Protein AF-A0A1Y4RP57-F1 (afdb_monomer)

Mean predicted aligned error: 8.25 Å

Secondary structure (DSSP, 8-state):
-----EEEPHHHHHHHHHHHHT-SS--EEESS--EEEETTEEEEE-------------TT--PPSEEEEETTEEEEEETTEE--SEEETTEEEPTTSBBP-S-EE---HHHHHHHHHHHHHHHTTGGG-SEEEEEEEESSHHHHHHHHHHIIIII--SSS---EEE----TTS-EEEEEE--HHHHHHHHHHHHHHHHHHHHIIIIITT--SHHHHHHHHHHHHHHH-EE-TTS---SHHHHHHHSEE-HHHHHHHHHHHHHHTT-EEEEEEEEEPPTTS---TT-EEEEEEEE-TT-SSPEEE-SSSS-THHHHTTPPPSSSSB-HHHHTTTEEEEEEE-

Sequence (341 aa):
MKMNSCRVCLSCLAVMAAAYLGMSPIEVRALEDGVYNVKGRSFVSQDDVLTEVARQDYSGAVMPDGAYEIDGNDYYVEGGQFLSEQFRNGVYYTSVKIAASNRLYEFPEEADQRFWEAVKELEKGGNGRTAIPIEYGFSDETERLLYAKRINYVLNLSDIFLKLSMSGRGADGSYRLYLQNSEENRAAVKEIREGSELLTRIYEEQIKGIEGERERLEAIYDWVVCNLEYDDTLKNIRGYKGLTEGKTVCGGYAQIFYWLCEMAGIDVEYVYGARCNLDGSFGDNDHHAWNRVRLTGTEEYGYCDATWEPGDRAERGMPRQYFMRNLAEFERQHLAFWTFG

Foldseek 3Di:
DDQPADADEQQVVQVQVCVVQVDPRKAKDFPDQDQFDWPRHTYTYDDGDDDDDDDDDPPRTAGGAGWMQMRNFIWGDDPRDTDELDDDPNWGQHNLRTTFDPDELEDDPLLVVLVVVLLVCLLVQVPPDQWAWSPDFAQGPSNVVVVLVCCQLAQQQDPQRFDKDWDDQDPVRTITIIGGSDPSNNVSSVLSVVLVVLLVVCLVPFQVPDDDLVVSLVSLLLCLLQQADEDPVQRADGQSCCSPVRYHHQSNSQNSSQSSCVVVVWAKKKFWFFFADPVQHTDSPRIHIWMWTDDPPDPFIFTARSRPWHSCQVVVVHDTDGTGHHPVVVCSTTTTRYMYD

pLDDT: mean 84.77, std 17.22, range [30.45, 98.81]

Nearest PDB structures (foldseek):
  9crn-assembly1_A  TM=6.542E-01  e=1.439E-10  Streptococcus pyogenes NZ131
  8btm-assembly1_A  TM=6.874E-01  e=1.585E-03  Streptomyces hygroscopicus
  8z4f-assembly1_A  TM=3.760E-01  e=4.433E-05  Methanobacterium phage psiM2
  8k56-assembly1_B  TM=6.138E-01  e=5.223E-03  Streptomyces aureus
  8k56-assembly2_A  TM=6.381E-01  e=4.466E-02  Streptomyces aureus

Radius of gyration: 22.81 Å; Cα contacts (8 Å, |Δi|>4): 654; chains: 1; bounding box: 60×39×71 Å

Structure (mmCIF, N/CA/C/O backbone):
data_AF-A0A1Y4RP57-F1
#
_entry.id   AF-A0A1Y4RP57-F1
#
loop_
_atom_site.group_PDB
_atom_site.id
_atom_site.type_symbol
_atom_site.label_atom_id
_atom_site.label_alt_id
_atom_site.label_comp_id
_atom_site.label_asym_id
_atom_site.label_entity_id
_atom_site.label_seq_id
_atom_site.pdbx_PDB_ins_code
_atom_site.Cartn_x
_atom_site.Cartn_y
_atom_site.Cartn_z
_atom_site.occupancy
_atom_site.B_iso_or_equiv
_atom_site.auth_seq_id
_atom_site.auth_comp_id
_atom_site.auth_asym_id
_atom_site.auth_atom_id
_atom_site.pdbx_PDB_model_num
ATOM 1 N N . MET A 1 1 ? 32.779 13.931 43.893 1.00 32.72 1 MET A N 1
ATOM 2 C CA . MET A 1 1 ? 31.317 13.728 43.979 1.00 32.72 1 MET A CA 1
ATOM 3 C C . MET A 1 1 ? 31.038 12.340 43.413 1.00 32.72 1 MET A C 1
ATOM 5 O O . MET A 1 1 ? 31.266 12.144 42.231 1.00 32.72 1 MET A O 1
ATOM 9 N N . LYS A 1 2 ? 30.717 11.340 44.247 1.00 30.45 2 LYS A N 1
ATOM 10 C CA . LYS A 1 2 ? 30.384 9.989 43.761 1.00 30.45 2 LYS A CA 1
ATOM 11 C C . LYS A 1 2 ? 28.945 10.031 43.239 1.00 30.45 2 LYS A C 1
ATOM 13 O O . LYS A 1 2 ? 28.043 10.276 44.034 1.00 30.45 2 LYS A O 1
ATOM 18 N N . MET A 1 3 ? 28.733 9.850 41.935 1.00 32.66 3 MET A N 1
ATOM 19 C CA . MET A 1 3 ? 27.395 9.552 41.416 1.00 32.66 3 MET A CA 1
ATOM 20 C C . MET A 1 3 ? 26.978 8.197 41.994 1.00 32.66 3 MET A C 1
ATOM 22 O O . MET A 1 3 ? 27.632 7.188 41.750 1.00 32.66 3 MET A O 1
ATOM 26 N N . ASN A 1 4 ? 25.927 8.190 42.813 1.00 36.09 4 ASN A N 1
ATOM 27 C CA . ASN A 1 4 ? 25.271 6.966 43.261 1.00 36.09 4 ASN A CA 1
ATOM 28 C C . ASN A 1 4 ? 24.544 6.353 42.055 1.00 36.09 4 ASN A C 1
ATOM 30 O O . ASN A 1 4 ? 23.383 6.675 41.819 1.00 36.09 4 ASN A O 1
ATOM 34 N N . SER A 1 5 ? 25.217 5.507 41.275 1.00 42.91 5 SER A N 1
ATOM 35 C CA . SER A 1 5 ? 24.563 4.699 40.243 1.00 42.91 5 SER A CA 1
ATOM 36 C C . SER A 1 5 ? 23.807 3.558 40.925 1.00 42.91 5 SER A C 1
ATOM 38 O O . SER A 1 5 ? 24.419 2.623 41.447 1.00 42.91 5 SER A O 1
ATOM 40 N N . CYS A 1 6 ? 22.482 3.650 40.964 1.00 44.59 6 CYS A N 1
ATOM 41 C CA . CYS A 1 6 ? 21.624 2.530 41.345 1.00 44.59 6 CYS A CA 1
ATOM 42 C C . CYS A 1 6 ? 21.349 1.681 40.082 1.00 44.59 6 CYS A C 1
ATOM 44 O O . CYS A 1 6 ? 21.424 2.205 38.976 1.00 44.59 6 CYS A O 1
ATOM 46 N N . ARG A 1 7 ? 21.072 0.377 40.189 1.00 52.69 7 ARG A N 1
ATOM 47 C CA . ARG A 1 7 ? 20.777 -0.483 39.018 1.00 52.69 7 ARG A CA 1
ATOM 48 C C . ARG A 1 7 ? 19.263 -0.542 38.774 1.00 52.69 7 ARG A C 1
ATOM 50 O O . ARG A 1 7 ? 18.514 -0.692 39.737 1.00 52.69 7 ARG A O 1
ATOM 57 N N . VAL A 1 8 ? 18.817 -0.421 37.521 1.00 56.41 8 VAL A N 1
ATOM 58 C CA . VAL A 1 8 ? 17.438 -0.764 37.104 1.00 56.41 8 VAL A CA 1
ATOM 59 C C . VAL A 1 8 ? 17.469 -2.200 36.592 1.00 56.41 8 VAL A C 1
ATOM 61 O O . VAL A 1 8 ? 18.332 -2.517 35.782 1.00 56.41 8 VAL A O 1
ATOM 64 N N . CYS A 1 9 ? 16.570 -3.068 37.067 1.00 56.62 9 CYS A N 1
ATOM 65 C CA . CYS A 1 9 ? 16.429 -4.416 36.509 1.00 56.62 9 CYS A CA 1
ATOM 66 C C . CYS A 1 9 ? 15.471 -4.420 35.308 1.00 56.62 9 CYS A C 1
ATOM 68 O O . CYS A 1 9 ? 14.542 -3.608 35.250 1.00 56.62 9 CYS A O 1
ATOM 70 N N . LEU A 1 10 ? 15.680 -5.353 34.375 1.00 57.12 10 LEU A N 1
ATOM 71 C CA . LEU A 1 10 ? 14.914 -5.483 33.129 1.00 57.12 10 LEU A CA 1
ATOM 72 C C . LEU A 1 10 ? 13.399 -5.562 33.361 1.00 57.12 10 LEU A C 1
ATOM 74 O O . LEU A 1 10 ? 12.615 -4.958 32.637 1.00 57.12 10 LEU A O 1
ATOM 78 N N . SER A 1 11 ? 12.983 -6.215 34.446 1.00 59.19 11 SER A N 1
ATOM 79 C CA . SER A 1 11 ? 11.580 -6.312 34.842 1.00 59.19 11 SER A CA 1
ATOM 80 C C . SER A 1 11 ? 10.905 -4.954 35.074 1.00 59.19 11 SER A C 1
ATOM 82 O O . SER A 1 11 ? 9.729 -4.789 34.765 1.00 59.19 11 SER A O 1
ATOM 84 N N . CYS A 1 12 ? 11.634 -3.957 35.586 1.00 59.28 12 CYS A N 1
ATOM 85 C CA . CYS A 1 12 ? 11.116 -2.594 35.732 1.00 59.28 12 CYS A CA 1
ATOM 86 C C . CYS A 1 12 ? 10.888 -1.941 34.363 1.00 59.28 12 CYS A C 1
ATOM 88 O O . CYS A 1 12 ? 9.901 -1.232 34.181 1.00 59.28 12 CYS A O 1
ATOM 90 N N . LEU A 1 13 ? 11.807 -2.163 33.416 1.00 62.09 13 LEU A N 1
ATOM 91 C CA . LEU A 1 13 ? 11.716 -1.638 32.051 1.00 62.09 13 LEU A CA 1
ATOM 92 C C . LEU A 1 13 ? 10.565 -2.295 31.287 1.00 62.09 13 LEU A C 1
ATOM 94 O O . LEU A 1 13 ? 9.779 -1.575 30.682 1.00 62.09 13 LEU A O 1
ATOM 98 N N . ALA A 1 14 ? 10.398 -3.614 31.411 1.00 61.91 14 ALA A N 1
ATOM 99 C CA . ALA A 1 14 ? 9.282 -4.352 30.824 1.00 61.91 14 ALA A CA 1
ATOM 100 C C . ALA A 1 14 ? 7.925 -3.838 31.322 1.00 61.91 14 ALA A C 1
ATOM 102 O O . ALA A 1 14 ? 7.029 -3.580 30.526 1.00 61.91 14 ALA A O 1
ATOM 103 N N . VAL A 1 15 ? 7.777 -3.593 32.629 1.00 63.31 15 VAL A N 1
ATOM 104 C CA . VAL A 1 15 ? 6.536 -3.028 33.187 1.00 63.31 15 VAL A CA 1
ATOM 105 C C . VAL A 1 15 ? 6.292 -1.591 32.704 1.00 63.31 15 VAL A C 1
ATOM 107 O O . VAL A 1 15 ? 5.148 -1.228 32.436 1.00 63.31 15 VAL A O 1
ATOM 110 N N . MET A 1 16 ? 7.340 -0.769 32.567 1.00 68.56 16 MET A N 1
ATOM 111 C CA . MET A 1 16 ? 7.214 0.598 32.038 1.00 68.56 16 MET A CA 1
ATOM 112 C C . MET A 1 16 ? 6.828 0.604 30.555 1.00 68.56 16 MET A C 1
ATOM 114 O O . MET A 1 16 ? 5.878 1.291 30.187 1.00 68.56 16 MET A O 1
ATOM 118 N N . ALA A 1 17 ? 7.498 -0.191 29.723 1.00 64.12 17 ALA A N 1
ATOM 119 C CA . ALA A 1 17 ? 7.158 -0.352 28.312 1.00 64.12 17 ALA A CA 1
ATOM 120 C C . ALA A 1 17 ? 5.729 -0.892 28.142 1.00 64.12 17 ALA A C 1
ATOM 122 O O . ALA A 1 17 ? 4.945 -0.319 27.392 1.00 64.12 17 ALA A O 1
ATOM 123 N N . ALA A 1 18 ? 5.339 -1.899 28.929 1.00 63.72 18 ALA A N 1
ATOM 124 C CA . ALA A 1 18 ? 3.987 -2.453 28.940 1.00 63.72 18 ALA A CA 1
ATOM 125 C C . ALA A 1 18 ? 2.934 -1.405 29.320 1.00 63.72 18 ALA A C 1
ATOM 127 O O . ALA A 1 18 ? 1.849 -1.383 28.746 1.00 63.72 18 ALA A O 1
ATOM 128 N N . ALA A 1 19 ? 3.241 -0.511 30.263 1.00 63.50 19 ALA A N 1
ATOM 129 C CA . ALA A 1 19 ? 2.348 0.579 30.641 1.00 63.50 19 ALA A CA 1
ATOM 130 C C . ALA A 1 19 ? 2.207 1.639 29.536 1.00 63.50 19 ALA A C 1
ATOM 132 O O . ALA A 1 19 ? 1.112 2.165 29.344 1.00 63.50 19 ALA A O 1
ATOM 133 N N . TYR A 1 20 ? 3.285 1.946 28.810 1.00 63.44 20 TYR A N 1
ATOM 134 C CA . TYR A 1 20 ? 3.257 2.912 27.709 1.00 63.44 20 TYR A CA 1
ATOM 135 C C . TYR A 1 20 ? 2.636 2.357 26.421 1.00 63.44 20 TYR A C 1
ATOM 137 O O . TYR A 1 20 ? 2.005 3.114 25.685 1.00 63.44 20 TYR A O 1
ATOM 145 N N . LEU A 1 21 ? 2.826 1.067 26.146 1.00 62.31 21 LEU A N 1
ATOM 146 C CA . LEU A 1 21 ? 2.292 0.384 24.965 1.00 62.31 21 LEU A CA 1
ATOM 147 C C . LEU A 1 21 ? 0.933 -0.284 25.232 1.00 62.31 21 LEU A C 1
ATOM 149 O O . LEU A 1 21 ? 0.256 -0.691 24.301 1.00 62.31 21 LEU A O 1
ATOM 153 N N . GLY A 1 22 ? 0.505 -0.396 26.494 1.00 57.88 22 GLY A N 1
ATOM 154 C CA . GLY A 1 22 ? -0.764 -1.031 26.868 1.00 57.88 22 GLY A CA 1
ATOM 155 C C . GLY A 1 22 ? -0.781 -2.565 26.745 1.00 57.88 22 GLY A C 1
ATOM 156 O O . GLY A 1 22 ? -1.859 -3.153 26.646 1.00 57.88 22 GLY A O 1
ATOM 157 N N . MET A 1 23 ? 0.384 -3.221 26.762 1.00 53.78 23 MET A N 1
ATOM 158 C CA . MET A 1 23 ? 0.570 -4.635 26.387 1.00 53.78 23 MET A CA 1
ATOM 159 C C . MET A 1 23 ? 0.870 -5.562 27.585 1.00 53.78 23 MET A C 1
ATOM 161 O O . MET A 1 23 ? 1.267 -5.109 28.657 1.00 53.78 23 MET A O 1
ATOM 165 N N . SER A 1 24 ? 0.650 -6.879 27.443 1.00 56.91 24 SER A N 1
ATOM 166 C CA . SER A 1 24 ? 1.111 -7.931 28.383 1.00 56.91 24 SER A CA 1
ATOM 167 C C . SER A 1 24 ? 0.996 -9.334 27.755 1.00 56.91 24 SER A C 1
ATOM 169 O O . SER A 1 24 ? -0.100 -9.621 27.249 1.00 56.91 24 SER A O 1
ATOM 171 N N . PRO A 1 25 ? 1.999 -10.235 27.902 1.00 58.03 25 PRO A N 1
ATOM 172 C CA . PRO A 1 25 ? 3.406 -10.023 28.304 1.00 58.03 25 PRO A CA 1
ATOM 173 C C . PRO A 1 25 ? 4.283 -9.555 27.123 1.00 58.03 25 PRO A C 1
ATOM 175 O O . PRO A 1 25 ? 3.977 -9.899 25.989 1.00 58.03 25 PRO A O 1
ATOM 178 N N . ILE A 1 26 ? 5.342 -8.780 27.400 1.00 59.59 26 ILE A N 1
ATOM 179 C CA . ILE A 1 26 ? 6.268 -8.235 26.385 1.00 59.59 26 ILE A CA 1
ATOM 180 C C . ILE A 1 26 ? 7.733 -8.523 26.741 1.00 59.59 26 ILE A C 1
ATOM 182 O O . ILE A 1 26 ? 8.092 -8.548 27.925 1.00 59.59 26 ILE A O 1
ATOM 186 N N . GLU A 1 27 ? 8.575 -8.702 25.730 1.00 63.06 27 GLU A N 1
ATOM 187 C CA . GLU A 1 27 ? 10.033 -8.797 25.823 1.00 63.06 27 GLU A CA 1
ATOM 188 C C . GLU A 1 27 ? 10.659 -7.422 25.563 1.00 63.06 27 GLU A C 1
ATOM 190 O O . GLU A 1 27 ? 10.263 -6.721 24.635 1.00 63.06 27 GLU A O 1
ATOM 195 N N . VAL A 1 28 ? 11.614 -7.004 26.401 1.00 64.12 28 VAL A N 1
ATOM 196 C CA . VAL A 1 28 ? 12.274 -5.693 26.283 1.00 64.12 28 VAL A CA 1
ATOM 197 C C . VAL A 1 28 ? 13.775 -5.846 26.443 1.00 64.12 28 VAL A C 1
ATOM 199 O O . VAL A 1 28 ? 14.231 -6.315 27.483 1.00 64.12 28 VAL A O 1
ATOM 202 N N . ARG A 1 29 ? 14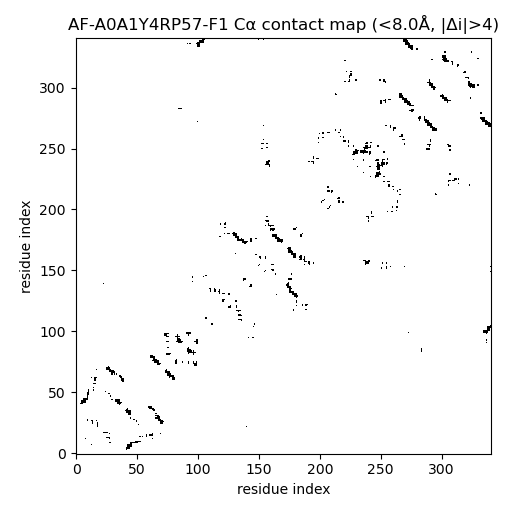.538 -5.355 25.468 1.00 68.50 29 ARG A N 1
ATOM 203 C CA . ARG A 1 29 ? 16.002 -5.320 25.475 1.00 68.50 29 ARG A CA 1
ATOM 204 C C . ARG A 1 29 ? 16.496 -3.900 25.210 1.00 68.50 29 ARG A C 1
ATOM 206 O O . ARG A 1 29 ? 16.051 -3.241 24.280 1.00 68.50 29 ARG A O 1
ATOM 213 N N . ALA A 1 30 ? 17.419 -3.399 26.029 1.00 69.06 30 ALA A N 1
ATOM 214 C CA . ALA A 1 30 ? 18.084 -2.128 25.738 1.00 69.06 30 ALA A CA 1
ATOM 215 C C . ALA A 1 30 ? 19.186 -2.359 24.694 1.00 69.06 30 ALA A C 1
ATOM 217 O O . ALA A 1 30 ? 19.989 -3.274 24.858 1.00 69.06 30 ALA A O 1
ATOM 218 N N . LEU A 1 31 ? 19.229 -1.537 23.644 1.00 67.69 31 LEU A N 1
ATOM 219 C CA . LEU A 1 31 ? 20.191 -1.696 22.542 1.00 67.69 31 LEU A CA 1
ATOM 220 C C . LEU A 1 31 ? 21.492 -0.905 22.753 1.00 67.69 31 LEU A C 1
ATOM 222 O O . LEU A 1 31 ? 22.469 -1.108 22.038 1.00 67.69 31 LEU A O 1
ATOM 226 N N . GLU A 1 32 ? 21.518 -0.023 23.752 1.00 66.75 32 GLU A N 1
ATOM 227 C CA . GLU A 1 32 ? 22.687 0.765 24.139 1.00 66.75 32 GLU A CA 1
ATOM 228 C C . GLU A 1 32 ? 22.938 0.652 25.651 1.00 66.75 32 GLU A C 1
ATOM 230 O O . GLU A 1 32 ? 21.996 0.691 26.451 1.00 66.75 32 GLU A O 1
ATOM 235 N N . ASP A 1 33 ? 24.213 0.570 26.051 1.00 57.69 33 ASP A N 1
ATOM 236 C CA . ASP A 1 33 ? 24.648 0.663 27.450 1.00 57.69 33 ASP A CA 1
ATOM 237 C C . ASP A 1 33 ? 24.383 2.083 27.984 1.00 57.69 33 ASP A C 1
ATOM 239 O O . ASP A 1 33 ? 25.199 2.997 27.845 1.00 57.69 33 ASP A O 1
ATOM 243 N N . GLY A 1 34 ? 23.205 2.293 28.573 1.00 52.41 34 GLY A N 1
ATOM 244 C CA . GLY A 1 34 ? 22.725 3.623 28.947 1.00 52.41 34 GLY A CA 1
ATOM 245 C C . GLY A 1 34 ? 22.880 3.991 30.425 1.00 52.41 34 GLY A C 1
ATOM 246 O O . GLY A 1 34 ? 22.888 3.143 31.322 1.00 52.41 34 GLY A O 1
ATOM 247 N N . VAL A 1 35 ? 22.927 5.301 30.697 1.00 52.38 35 VAL A N 1
ATOM 248 C CA . VAL A 1 35 ? 22.606 5.865 32.016 1.00 52.38 35 VAL A CA 1
ATOM 249 C C . VAL A 1 35 ? 21.152 6.358 31.993 1.00 52.38 35 VAL A C 1
ATOM 251 O O . VAL A 1 35 ? 20.848 7.417 31.461 1.00 52.38 35 VAL A O 1
ATOM 254 N N . TYR A 1 36 ? 20.250 5.596 32.595 1.00 51.81 36 TYR A N 1
ATOM 255 C CA . TYR A 1 36 ? 18.795 5.751 32.587 1.00 51.81 36 TYR A CA 1
ATOM 256 C C . TYR A 1 36 ? 18.306 6.683 33.698 1.00 51.81 36 TYR A C 1
ATOM 258 O O . TYR A 1 36 ? 18.796 6.582 34.817 1.00 51.81 36 TYR A O 1
ATOM 266 N N . ASN A 1 37 ? 17.310 7.544 33.466 1.00 45.44 37 ASN A N 1
ATOM 267 C CA . ASN A 1 37 ? 16.721 8.382 34.518 1.00 45.44 37 ASN A CA 1
ATOM 268 C C . ASN A 1 37 ? 15.303 7.928 34.903 1.00 45.44 37 ASN A C 1
ATOM 270 O O . ASN A 1 37 ? 14.407 7.963 34.071 1.00 45.44 37 ASN A O 1
ATOM 274 N N . VAL A 1 38 ? 15.074 7.551 36.167 1.00 47.69 38 VAL A N 1
ATOM 275 C CA . VAL A 1 38 ? 13.732 7.225 36.696 1.00 47.69 38 VAL A CA 1
ATOM 276 C C . VAL A 1 38 ? 13.448 8.081 37.929 1.00 47.69 38 VAL A C 1
ATOM 278 O O . VAL A 1 38 ? 14.174 8.006 38.924 1.00 47.69 38 VAL A O 1
ATOM 281 N N . LYS A 1 39 ? 12.388 8.904 37.883 1.00 49.78 39 LYS A N 1
ATOM 282 C CA . LYS A 1 39 ? 11.991 9.830 38.969 1.00 49.78 39 LYS A CA 1
ATOM 283 C C . LYS A 1 39 ? 13.158 10.706 39.479 1.00 49.78 39 LYS A C 1
ATOM 285 O O . LYS A 1 39 ? 13.313 10.908 40.683 1.00 49.78 39 LYS A O 1
ATOM 290 N N . GLY A 1 40 ? 13.997 11.213 38.570 1.00 49.09 40 GLY A N 1
ATOM 291 C CA . GLY A 1 40 ? 15.110 12.115 38.894 1.00 49.09 40 GLY A CA 1
ATOM 292 C C . GLY A 1 40 ? 16.382 11.421 39.394 1.00 49.09 40 GLY A C 1
ATOM 293 O O . GLY A 1 40 ? 17.261 12.086 39.942 1.00 49.09 40 GLY A O 1
ATOM 294 N N . ARG A 1 41 ? 16.499 10.097 39.238 1.00 42.88 41 ARG A N 1
ATOM 295 C CA . ARG A 1 41 ? 17.689 9.317 39.611 1.00 42.88 41 ARG A CA 1
ATOM 296 C C . ARG A 1 41 ? 18.292 8.651 38.385 1.00 42.88 41 ARG A C 1
ATOM 298 O O . ARG A 1 41 ? 17.548 8.085 37.600 1.00 42.88 41 ARG A O 1
ATOM 305 N N . SER A 1 42 ? 19.617 8.689 38.265 1.00 48.72 42 SER A N 1
ATOM 306 C CA . SER A 1 42 ? 20.375 8.023 37.199 1.00 48.72 42 SER A CA 1
ATOM 307 C C . SER A 1 42 ? 20.712 6.568 37.557 1.00 48.72 42 SER A C 1
ATOM 309 O O . SER A 1 42 ? 21.124 6.285 38.686 1.00 48.72 42 SER A O 1
ATOM 311 N N . PHE A 1 43 ? 20.587 5.659 36.595 1.00 49.25 43 PHE A N 1
ATOM 312 C CA . PHE A 1 43 ? 20.778 4.218 36.736 1.00 49.25 43 PHE A CA 1
ATOM 313 C C . PHE A 1 43 ? 21.555 3.649 35.554 1.00 49.25 43 PHE A C 1
ATOM 315 O O . PHE A 1 43 ? 21.573 4.266 34.508 1.00 49.25 43 PHE A O 1
ATOM 322 N N . VAL A 1 44 ? 22.171 2.479 35.686 1.00 51.75 44 VAL A N 1
ATOM 323 C CA . VAL A 1 44 ? 22.861 1.795 34.572 1.00 51.75 44 VAL A CA 1
ATOM 324 C C . VAL A 1 44 ? 22.177 0.449 34.334 1.00 51.75 44 VAL A C 1
ATOM 326 O O . VAL A 1 44 ? 21.871 -0.237 35.316 1.00 51.75 44 VAL A O 1
ATOM 329 N N . SER A 1 45 ? 21.898 0.104 33.073 1.00 56.03 45 SER A N 1
ATOM 330 C CA . SER A 1 45 ? 21.307 -1.191 32.689 1.00 56.03 45 SER A CA 1
ATOM 331 C C . SER A 1 45 ? 22.344 -2.291 32.860 1.00 56.03 45 SER A C 1
ATOM 333 O O . SER A 1 45 ? 23.529 -2.069 32.614 1.00 56.03 45 SER A O 1
ATOM 335 N N . GLN A 1 46 ? 21.902 -3.455 33.333 1.00 49.22 46 GLN A N 1
ATOM 336 C CA . GLN A 1 46 ? 22.697 -4.677 33.341 1.00 49.22 46 GLN A CA 1
ATOM 337 C C . GLN A 1 46 ? 21.810 -5.874 32.976 1.00 49.22 46 GLN A C 1
ATOM 339 O O . GLN A 1 46 ? 20.834 -6.128 33.681 1.00 49.22 46 GLN A O 1
ATOM 344 N N . ASP A 1 47 ? 22.234 -6.571 31.919 1.00 48.47 47 ASP A N 1
ATOM 345 C CA . ASP A 1 47 ? 21.915 -7.930 31.451 1.00 48.47 47 ASP A CA 1
ATOM 346 C C . ASP A 1 47 ? 20.463 -8.327 31.098 1.00 48.47 47 ASP A C 1
ATOM 348 O O . ASP A 1 47 ? 19.500 -8.036 31.810 1.00 48.47 47 ASP A O 1
ATOM 352 N N . ASP A 1 48 ? 20.369 -9.100 30.003 1.00 47.03 48 ASP A N 1
ATOM 353 C CA . ASP A 1 48 ? 19.192 -9.761 29.418 1.00 47.03 48 ASP A CA 1
ATOM 354 C C . ASP A 1 48 ? 18.564 -10.795 30.373 1.00 47.03 48 ASP A C 1
ATOM 356 O O . ASP A 1 48 ? 19.053 -11.916 30.524 1.00 47.03 48 ASP A O 1
ATOM 360 N N . VAL A 1 49 ? 17.447 -10.449 31.018 1.00 38.44 49 VAL A N 1
ATOM 361 C CA . VAL A 1 49 ? 16.606 -11.403 31.765 1.00 38.44 49 VAL A CA 1
ATOM 362 C C . VAL A 1 49 ? 15.111 -11.152 31.529 1.00 38.44 49 VAL A C 1
ATOM 364 O O . VAL A 1 49 ? 14.540 -10.177 32.019 1.00 38.44 49 VAL A O 1
ATOM 367 N N . LEU A 1 50 ? 14.466 -12.096 30.838 1.00 37.16 50 LEU A N 1
ATOM 368 C CA . LEU A 1 50 ? 13.013 -12.229 30.702 1.00 37.16 50 LEU A CA 1
ATOM 369 C C . LEU A 1 50 ? 12.361 -12.564 32.054 1.00 37.16 50 LEU A C 1
ATOM 371 O O . LEU A 1 50 ? 12.592 -13.647 32.595 1.00 37.16 50 LEU A O 1
ATOM 375 N N . THR A 1 51 ? 11.483 -11.694 32.565 1.00 38.22 51 THR A N 1
ATOM 376 C CA . THR A 1 51 ? 10.577 -12.071 33.664 1.00 38.22 51 THR A CA 1
ATOM 377 C C . THR A 1 51 ? 9.244 -11.326 33.592 1.00 38.22 51 THR A C 1
ATOM 379 O O . THR A 1 51 ? 9.209 -10.096 33.638 1.00 38.22 51 THR A O 1
ATOM 382 N N . GLU A 1 52 ? 8.143 -12.082 33.575 1.00 42.00 52 GLU A N 1
ATOM 383 C CA . GLU A 1 52 ? 6.784 -11.616 33.877 1.00 42.00 52 GLU A CA 1
ATOM 384 C C . GLU A 1 52 ? 6.753 -10.996 35.282 1.00 42.00 52 GLU A C 1
ATOM 386 O O . GLU A 1 52 ? 7.005 -11.684 36.275 1.00 42.00 52 GLU A O 1
ATOM 391 N N . VAL A 1 53 ? 6.450 -9.698 35.396 1.00 39.44 53 VAL A N 1
ATOM 392 C CA . VAL A 1 53 ? 6.357 -9.031 36.703 1.00 39.44 53 VAL A CA 1
ATOM 393 C C . VAL A 1 53 ? 5.004 -8.369 36.910 1.00 39.44 53 VAL A C 1
ATOM 395 O O . VAL A 1 53 ? 4.534 -7.540 36.134 1.00 39.44 53 VAL A O 1
ATOM 398 N N . ALA A 1 54 ? 4.385 -8.775 38.018 1.00 37.34 54 ALA A N 1
ATOM 399 C CA . ALA A 1 54 ? 3.121 -8.278 38.515 1.00 37.34 54 ALA A CA 1
ATOM 400 C C . ALA A 1 54 ? 3.192 -6.781 38.855 1.00 37.34 54 ALA A C 1
ATOM 402 O O . ALA A 1 54 ? 4.128 -6.299 39.493 1.00 37.34 54 ALA A O 1
ATOM 403 N N . ARG A 1 55 ? 2.133 -6.077 38.447 1.00 41.44 55 ARG A N 1
ATOM 404 C CA . ARG A 1 55 ? 1.845 -4.654 38.662 1.00 41.44 55 ARG A CA 1
ATOM 405 C C . ARG A 1 55 ? 2.096 -4.222 40.118 1.00 41.44 55 ARG A C 1
ATOM 407 O O . ARG A 1 55 ? 1.236 -4.416 40.973 1.00 41.44 55 ARG A O 1
ATOM 414 N N . GLN A 1 56 ? 3.230 -3.585 40.397 1.00 41.06 56 GLN A N 1
ATOM 415 C CA . GLN A 1 56 ? 3.376 -2.672 41.537 1.00 41.06 56 GLN A CA 1
ATOM 416 C C . GLN A 1 56 ? 3.646 -1.254 41.034 1.00 41.06 56 GLN A C 1
ATOM 418 O O . GLN A 1 56 ? 4.095 -1.065 39.909 1.00 41.06 56 GLN A O 1
ATOM 423 N N . ASP A 1 57 ? 3.291 -0.270 41.857 1.00 43.72 57 ASP A N 1
ATOM 424 C CA . ASP A 1 57 ? 3.106 1.149 41.538 1.00 43.72 57 ASP A CA 1
ATOM 425 C C . ASP A 1 57 ? 4.284 1.846 40.819 1.00 43.72 57 ASP A C 1
ATOM 427 O O . ASP A 1 57 ? 5.063 2.596 41.413 1.00 43.72 57 ASP A O 1
ATOM 431 N N . TYR A 1 58 ? 4.340 1.707 39.492 1.00 49.75 58 TYR A N 1
ATOM 432 C CA . TYR A 1 58 ? 5.101 2.585 38.589 1.00 49.75 58 TYR A CA 1
ATOM 433 C C . TYR A 1 58 ? 4.278 3.793 38.120 1.00 49.75 58 TYR A C 1
ATOM 435 O O . TYR A 1 58 ? 4.566 4.386 37.082 1.00 49.75 58 TYR A O 1
ATOM 443 N N . SER A 1 59 ? 3.271 4.211 38.894 1.00 42.78 59 SER A N 1
ATOM 444 C CA . SER A 1 59 ? 2.557 5.460 38.632 1.00 42.78 59 SER A CA 1
ATOM 445 C C . SER A 1 59 ? 3.563 6.630 38.645 1.00 42.78 59 SER A C 1
ATOM 447 O O . SER A 1 59 ? 4.241 6.919 39.642 1.00 42.78 59 SER A O 1
ATOM 449 N N . GLY A 1 60 ? 3.761 7.233 37.468 1.00 49.06 60 GLY A N 1
ATOM 450 C CA . GLY A 1 60 ?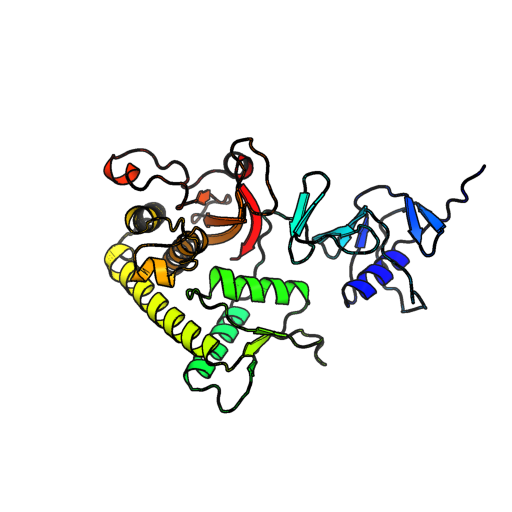 4.703 8.332 37.227 1.00 49.06 60 GLY A CA 1
ATOM 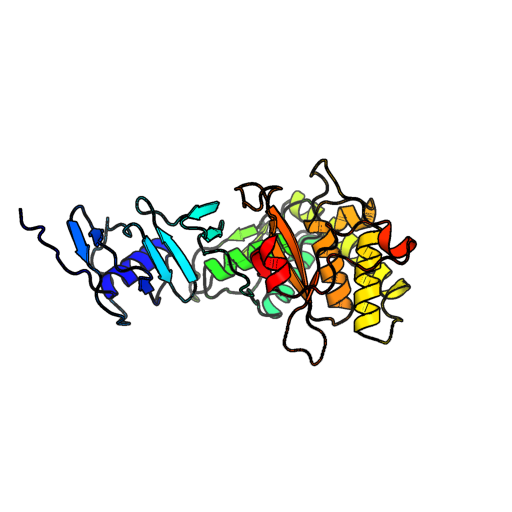451 C C . GLY A 1 60 ? 6.141 7.937 36.862 1.00 49.06 60 GLY A C 1
ATOM 452 O O . GLY A 1 60 ? 7.031 8.774 37.000 1.00 49.06 60 GLY A O 1
ATOM 453 N N . ALA A 1 61 ? 6.408 6.689 36.463 1.00 53.47 61 ALA A N 1
ATOM 454 C CA . ALA A 1 61 ? 7.687 6.319 35.856 1.00 53.47 61 ALA A CA 1
ATOM 455 C C . ALA A 1 61 ? 7.653 6.568 34.340 1.00 53.47 61 ALA A C 1
ATOM 457 O O . ALA A 1 61 ? 6.642 6.322 33.690 1.00 53.47 61 ALA A O 1
ATOM 458 N N . VAL A 1 62 ? 8.755 7.084 33.805 1.00 63.50 62 VAL A N 1
ATOM 459 C CA . VAL A 1 62 ? 8.906 7.495 32.409 1.00 63.50 62 VAL A CA 1
ATOM 460 C C . VAL A 1 62 ? 10.044 6.675 31.817 1.00 63.50 62 VAL A C 1
ATOM 462 O O . VAL A 1 62 ? 11.060 6.496 32.496 1.00 63.50 62 VAL A O 1
ATOM 465 N N . MET A 1 63 ? 9.872 6.152 30.599 1.00 68.69 63 MET A N 1
ATOM 466 C CA . MET A 1 63 ? 10.968 5.460 29.924 1.00 68.69 63 MET A CA 1
ATOM 467 C C . MET A 1 63 ? 12.133 6.442 29.711 1.00 68.69 63 MET A C 1
ATOM 469 O O . MET A 1 63 ? 11.902 7.557 29.253 1.00 68.69 63 MET A O 1
ATOM 473 N N . PRO A 1 64 ? 13.363 6.087 30.096 1.00 71.31 64 PRO A N 1
ATOM 474 C CA . PRO A 1 64 ? 14.527 6.931 29.861 1.00 71.31 64 PRO A CA 1
ATOM 475 C C . PRO A 1 64 ? 14.838 7.091 28.376 1.00 71.31 64 PRO A C 1
ATOM 477 O O . PRO A 1 64 ? 14.457 6.249 27.571 1.00 71.31 64 PRO A O 1
ATOM 480 N N . ASP A 1 65 ? 15.603 8.128 28.047 1.00 78.88 65 ASP A N 1
ATOM 481 C CA . ASP A 1 65 ? 16.040 8.353 26.674 1.00 78.88 65 ASP A CA 1
ATOM 482 C C . ASP A 1 65 ? 17.032 7.270 26.221 1.00 78.88 65 ASP A C 1
ATOM 484 O O . ASP A 1 65 ? 17.938 6.904 26.977 1.00 78.88 65 ASP A O 1
ATOM 488 N N . GLY A 1 66 ? 16.870 6.773 24.994 1.00 81.25 66 GLY A N 1
ATOM 489 C CA . GLY A 1 66 ? 17.730 5.741 24.407 1.00 81.25 66 GLY A CA 1
ATOM 490 C C . GLY A 1 66 ? 16.997 4.789 23.460 1.00 81.25 66 GLY A C 1
ATOM 491 O O . GLY A 1 66 ? 15.784 4.903 23.264 1.00 81.25 66 GLY A O 1
ATOM 492 N N . ALA A 1 67 ? 17.749 3.853 22.877 1.00 82.75 67 ALA A N 1
ATOM 493 C CA . ALA A 1 67 ? 17.234 2.827 21.973 1.00 82.75 67 ALA A CA 1
ATOM 494 C C . ALA A 1 67 ? 16.817 1.544 22.717 1.00 82.75 67 ALA A C 1
ATOM 496 O O . ALA A 1 67 ? 17.527 1.051 23.602 1.00 82.75 67 ALA A O 1
ATOM 497 N N . TYR A 1 68 ? 15.674 0.986 22.327 1.00 79.06 68 TYR A N 1
ATOM 498 C CA . TYR A 1 68 ? 15.065 -0.200 22.925 1.00 79.06 68 TYR A CA 1
ATOM 499 C C . TYR A 1 68 ? 14.525 -1.120 21.838 1.00 79.06 68 TYR A C 1
ATOM 501 O O . TYR A 1 68 ? 13.861 -0.646 20.928 1.00 79.06 68 TYR A O 1
ATOM 509 N N . GLU A 1 69 ? 14.717 -2.422 21.983 1.00 79.38 69 GLU A N 1
ATOM 510 C CA . GLU A 1 69 ? 13.946 -3.433 21.269 1.00 79.38 69 GLU A CA 1
ATOM 511 C C . GLU A 1 69 ? 12.809 -3.903 22.180 1.00 79.38 69 GLU A C 1
ATOM 513 O O . GLU A 1 69 ? 13.043 -4.265 23.337 1.00 79.38 69 GLU A O 1
ATOM 518 N N . ILE A 1 70 ? 11.575 -3.860 21.683 1.00 75.81 70 ILE A N 1
ATOM 519 C CA . ILE A 1 70 ? 10.377 -4.323 22.385 1.00 75.81 70 ILE A CA 1
ATOM 520 C C . ILE A 1 70 ? 9.614 -5.253 21.442 1.00 75.81 70 ILE A C 1
ATOM 522 O O . ILE A 1 70 ? 9.219 -4.832 20.354 1.00 75.81 70 ILE A O 1
ATOM 526 N N . ASP A 1 71 ? 9.442 -6.516 21.833 1.00 72.88 71 ASP A N 1
ATOM 527 C CA . ASP A 1 71 ? 8.812 -7.569 21.018 1.00 72.88 71 ASP A CA 1
ATOM 528 C C . ASP A 1 71 ? 9.375 -7.647 19.580 1.00 72.88 71 ASP A C 1
ATOM 530 O O . ASP A 1 71 ? 8.644 -7.753 18.591 1.00 72.88 71 ASP A O 1
ATOM 534 N N . GLY A 1 72 ? 10.704 -7.545 19.453 1.00 75.25 72 GLY A N 1
ATOM 535 C CA . GLY A 1 72 ? 11.410 -7.592 18.169 1.00 75.25 72 GLY A CA 1
ATOM 536 C C . GLY A 1 72 ? 11.231 -6.349 17.288 1.00 75.25 72 GLY A C 1
ATOM 537 O O . GLY A 1 72 ? 11.498 -6.409 16.087 1.00 75.25 72 GLY A O 1
ATOM 538 N N . ASN A 1 73 ? 10.741 -5.240 17.845 1.00 80.75 73 ASN A N 1
ATOM 539 C CA . ASN A 1 73 ? 10.672 -3.945 17.175 1.00 80.75 73 ASN A CA 1
ATOM 540 C C . ASN A 1 73 ? 11.601 -2.944 17.859 1.00 80.75 73 ASN A C 1
ATOM 542 O O . ASN A 1 73 ? 11.573 -2.813 19.080 1.00 80.75 73 ASN A O 1
ATOM 546 N N . ASP A 1 74 ? 12.355 -2.185 17.071 1.00 87.44 74 ASP A N 1
ATOM 547 C CA . ASP A 1 74 ? 13.256 -1.164 17.599 1.00 87.44 74 ASP A CA 1
ATOM 548 C C . ASP A 1 74 ? 12.531 0.171 17.772 1.00 87.44 74 ASP A C 1
ATOM 550 O O . ASP A 1 74 ? 11.791 0.626 16.901 1.00 87.44 74 ASP A O 1
ATOM 554 N N . TYR A 1 75 ? 12.787 0.830 18.892 1.00 86.19 75 TYR A N 1
ATOM 555 C CA . TYR A 1 75 ? 12.208 2.097 19.301 1.00 86.19 75 TYR A CA 1
ATOM 556 C C . TYR A 1 75 ? 13.295 3.017 19.840 1.00 86.19 75 TYR A C 1
ATOM 558 O O . TYR A 1 75 ? 14.312 2.570 20.370 1.00 86.19 75 TYR A O 1
ATOM 566 N N . TYR A 1 76 ? 13.029 4.318 19.801 1.00 88.56 76 TYR A N 1
ATOM 567 C CA . TYR A 1 76 ? 13.825 5.306 20.517 1.00 88.56 76 TYR A CA 1
ATOM 568 C C . TYR A 1 76 ? 12.928 6.110 21.435 1.00 88.56 76 TYR A C 1
ATOM 570 O O . TYR A 1 76 ? 11.814 6.474 21.060 1.00 88.56 76 TYR A O 1
ATOM 578 N N . VAL A 1 77 ? 13.406 6.394 22.636 1.00 84.31 77 VAL A N 1
ATOM 579 C CA . VAL A 1 77 ? 12.718 7.247 23.599 1.00 84.31 77 VAL A CA 1
ATOM 580 C C . VAL A 1 77 ? 13.509 8.540 23.757 1.00 84.31 77 VAL A C 1
ATOM 582 O O . VAL A 1 77 ? 14.734 8.516 23.854 1.00 84.31 77 VAL A O 1
ATOM 585 N N . GLU A 1 78 ? 12.817 9.676 23.754 1.00 84.94 78 GLU A N 1
ATOM 586 C CA . GLU A 1 78 ? 13.388 10.998 24.014 1.00 84.94 78 GLU A CA 1
ATOM 587 C C . GLU A 1 78 ? 12.401 11.844 24.825 1.00 84.94 78 GLU A C 1
ATOM 589 O O . GLU A 1 78 ? 11.206 11.890 24.526 1.00 84.94 78 GLU A O 1
ATOM 594 N N . GLY A 1 79 ? 12.874 12.485 25.895 1.00 80.00 79 GLY A N 1
ATOM 595 C CA . GLY A 1 79 ? 12.019 13.240 26.809 1.00 80.00 79 GLY A CA 1
ATOM 596 C C . GLY A 1 79 ? 10.910 12.394 27.440 1.00 80.00 79 GLY A C 1
ATOM 597 O O . GLY A 1 79 ? 9.870 12.932 27.827 1.00 80.00 79 GLY A O 1
ATOM 598 N N . GLY A 1 80 ? 11.098 11.074 27.526 1.00 74.50 80 GLY A N 1
ATOM 599 C CA . GLY A 1 80 ? 10.079 10.175 28.052 1.00 74.50 80 GLY A CA 1
ATOM 600 C C . GLY A 1 80 ? 8.965 9.762 27.102 1.00 74.50 80 GLY A C 1
ATOM 601 O O . GLY A 1 80 ? 7.945 9.226 27.552 1.00 74.50 80 GLY A O 1
ATOM 602 N N . GLN A 1 81 ? 9.128 10.047 25.814 1.00 82.50 81 GLN A N 1
ATOM 603 C CA . GLN A 1 81 ? 8.180 9.693 24.771 1.00 82.50 81 GLN A CA 1
ATOM 604 C C . GLN A 1 81 ? 8.877 8.893 23.683 1.00 82.50 81 GLN A C 1
ATOM 606 O O . GLN A 1 81 ? 10.030 9.142 23.349 1.00 82.50 81 GLN A O 1
ATOM 611 N N . PHE A 1 82 ? 8.150 7.937 23.119 1.00 86.44 82 PHE A N 1
ATOM 612 C CA . PHE A 1 82 ? 8.596 7.239 21.927 1.00 86.44 82 PHE A CA 1
ATOM 613 C C . PHE A 1 82 ? 8.691 8.207 20.751 1.00 86.44 82 PHE A C 1
ATOM 615 O O . PHE A 1 82 ? 7.729 8.921 20.454 1.00 86.44 82 PHE A O 1
ATOM 622 N N . LEU A 1 83 ? 9.841 8.186 20.091 1.00 90.88 83 LEU A N 1
ATOM 623 C CA . LEU A 1 83 ? 10.118 8.955 18.895 1.00 90.88 83 LEU A CA 1
ATOM 624 C C . LEU A 1 83 ? 9.174 8.543 17.769 1.00 90.88 83 LEU A C 1
ATOM 626 O O . LEU A 1 83 ? 8.884 7.362 17.596 1.00 90.88 83 LEU A O 1
ATOM 630 N N . SER A 1 84 ? 8.706 9.514 16.997 1.00 91.31 84 SER A N 1
ATOM 631 C CA . SER A 1 84 ? 7.786 9.288 15.888 1.00 91.31 84 SER A CA 1
ATOM 632 C C . SER A 1 84 ? 8.042 10.323 14.806 1.00 91.31 84 SER A C 1
ATOM 634 O O . SER A 1 84 ? 8.176 11.502 15.113 1.00 91.31 84 SER A O 1
ATOM 636 N N . GLU A 1 85 ? 8.070 9.869 13.559 1.00 89.06 85 GLU A N 1
ATOM 637 C CA . GLU A 1 85 ? 8.198 10.675 12.338 1.00 89.06 85 GLU A CA 1
ATOM 638 C C . GLU A 1 85 ? 9.452 11.556 12.275 1.00 89.06 85 GLU A C 1
ATOM 640 O O . GLU A 1 85 ? 9.405 12.680 11.786 1.00 89.06 85 GLU A O 1
ATOM 645 N N . GLN A 1 86 ? 10.589 11.048 12.757 1.00 89.31 86 GLN A N 1
ATOM 646 C CA . GLN A 1 86 ? 11.851 11.791 12.728 1.00 89.31 86 GLN A CA 1
ATOM 647 C C . GLN A 1 86 ? 13.080 10.878 12.772 1.00 89.31 86 GLN A C 1
ATOM 649 O O . GLN A 1 86 ? 13.031 9.742 13.257 1.00 89.31 86 GLN A O 1
ATOM 654 N N . PHE A 1 87 ? 14.208 11.406 12.296 1.00 87.44 87 PHE A N 1
ATOM 655 C CA . PHE A 1 87 ? 15.506 10.738 12.356 1.00 87.44 87 PHE A CA 1
ATOM 656 C C . PHE A 1 87 ? 16.178 10.862 13.727 1.00 87.44 87 PHE A C 1
ATOM 658 O O . PHE A 1 87 ? 16.184 11.919 14.361 1.00 87.44 87 PHE A O 1
ATOM 665 N N . ARG A 1 88 ? 16.849 9.787 14.145 1.00 89.25 88 ARG A N 1
ATOM 666 C CA . ARG A 1 88 ? 17.792 9.772 15.264 1.00 89.25 88 ARG A CA 1
ATOM 667 C C . ARG A 1 88 ? 18.919 8.793 14.965 1.00 89.25 88 ARG A C 1
ATOM 669 O O . ARG A 1 88 ? 18.667 7.644 14.628 1.00 89.25 88 ARG A O 1
ATOM 676 N N . ASN A 1 89 ? 20.163 9.259 15.069 1.00 85.12 89 ASN A N 1
ATOM 677 C CA . ASN A 1 89 ? 21.370 8.452 14.836 1.00 85.12 89 ASN A CA 1
ATOM 678 C C . ASN A 1 89 ? 21.371 7.705 13.483 1.00 85.12 89 ASN A C 1
ATOM 680 O O . ASN A 1 89 ? 21.853 6.584 13.388 1.00 85.12 89 ASN A O 1
ATOM 684 N N . GLY A 1 90 ? 20.819 8.324 12.432 1.00 83.00 90 GLY A N 1
ATOM 685 C CA . GLY A 1 90 ? 20.724 7.722 11.095 1.00 83.00 90 GLY A CA 1
ATOM 686 C C . GLY A 1 90 ? 19.556 6.747 10.901 1.00 83.00 90 GLY A C 1
ATOM 687 O O . GLY A 1 90 ? 19.383 6.244 9.798 1.00 83.00 90 GLY A O 1
ATOM 688 N N . VAL A 1 91 ? 18.731 6.520 11.926 1.00 86.62 91 VAL A N 1
ATOM 689 C CA . VAL A 1 91 ? 17.530 5.677 11.867 1.00 86.62 91 VAL A CA 1
ATOM 690 C C . VAL A 1 91 ? 16.289 6.565 11.861 1.00 86.62 91 VAL A C 1
ATOM 692 O O . VAL A 1 91 ? 16.164 7.460 12.698 1.00 86.62 91 VAL A O 1
ATOM 695 N N . TYR A 1 92 ? 15.369 6.333 10.925 1.00 89.69 92 TYR A N 1
ATOM 696 C CA . TYR A 1 92 ? 14.061 6.987 10.928 1.00 89.69 92 TYR A CA 1
ATOM 697 C C . TYR A 1 92 ? 13.092 6.212 11.815 1.00 89.69 92 TYR A C 1
ATOM 699 O O . TYR A 1 92 ? 12.962 5.001 11.662 1.00 89.69 92 TYR A O 1
ATOM 707 N N . TYR A 1 93 ? 12.382 6.893 12.709 1.00 90.56 93 TYR A N 1
ATOM 708 C CA . TYR A 1 93 ? 11.333 6.281 13.523 1.00 90.56 93 TYR A CA 1
ATOM 709 C C . TYR A 1 93 ? 9.982 6.638 12.927 1.00 90.56 93 TYR A C 1
ATOM 711 O O . TYR A 1 93 ? 9.664 7.805 12.725 1.00 90.56 93 TYR A O 1
ATOM 719 N N . THR A 1 94 ? 9.200 5.621 12.596 1.00 90.50 94 THR A N 1
ATOM 720 C CA . THR A 1 94 ? 7.956 5.753 11.833 1.00 90.50 94 THR A CA 1
ATOM 721 C C . THR A 1 94 ? 6.828 6.403 12.640 1.00 90.50 94 THR A C 1
ATOM 723 O O . THR A 1 94 ? 6.923 6.579 13.849 1.00 90.50 94 THR A O 1
ATOM 726 N N . SER A 1 95 ? 5.698 6.692 11.989 1.00 86.62 95 SER A N 1
ATOM 727 C CA . SER A 1 95 ? 4.455 7.123 12.666 1.00 86.62 95 SER A CA 1
ATOM 728 C C . SER A 1 95 ? 3.866 6.103 13.657 1.00 86.62 95 SER A C 1
ATOM 730 O O . SER A 1 95 ? 3.001 6.453 14.457 1.00 86.62 95 SER A O 1
ATOM 732 N N . VAL A 1 96 ? 4.317 4.840 13.626 1.00 86.44 96 VAL A N 1
ATOM 733 C CA . VAL A 1 96 ? 4.006 3.829 14.659 1.00 86.44 96 VAL A CA 1
ATOM 734 C C . VAL A 1 96 ? 5.155 3.649 15.657 1.00 86.44 96 VAL A C 1
ATOM 736 O O . VAL A 1 96 ? 5.140 2.713 16.448 1.00 86.44 96 VAL A O 1
ATOM 739 N N . LYS A 1 97 ? 6.127 4.572 15.647 1.00 89.44 97 LYS A N 1
ATOM 740 C CA . LYS A 1 97 ? 7.299 4.676 16.534 1.00 89.44 97 LYS A CA 1
ATOM 741 C C . LYS A 1 97 ? 8.375 3.606 16.362 1.00 89.44 97 LYS A C 1
ATOM 743 O O . LYS A 1 97 ? 9.416 3.691 17.005 1.00 89.44 97 LYS A O 1
ATOM 748 N N . ILE A 1 98 ? 8.141 2.633 15.490 1.00 89.44 98 ILE A N 1
ATOM 749 C CA . ILE A 1 98 ? 9.101 1.575 15.174 1.00 89.44 98 ILE A CA 1
ATOM 750 C C . ILE A 1 98 ? 10.154 2.125 14.212 1.00 89.44 98 ILE A C 1
ATOM 752 O O . ILE A 1 98 ? 9.817 2.912 13.320 1.00 89.44 98 ILE A O 1
ATOM 756 N N . ALA A 1 99 ? 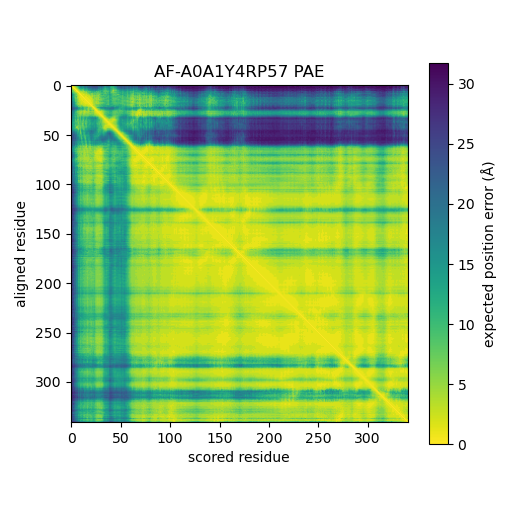11.405 1.711 14.376 1.00 90.44 99 ALA A N 1
ATOM 757 C CA . ALA A 1 99 ? 12.485 1.991 13.446 1.00 90.44 99 ALA A CA 1
ATOM 758 C C . ALA A 1 99 ? 12.146 1.496 12.031 1.00 90.44 99 ALA A C 1
ATOM 760 O O . ALA A 1 99 ? 11.686 0.372 11.818 1.00 90.44 99 ALA A O 1
ATOM 761 N N . ALA A 1 100 ? 12.395 2.352 11.049 1.00 90.56 100 ALA A N 1
ATOM 762 C CA . ALA A 1 100 ? 12.288 2.036 9.637 1.00 90.56 100 ALA A CA 1
ATOM 763 C C . ALA A 1 100 ? 13.196 0.852 9.278 1.00 90.56 100 ALA A C 1
ATOM 765 O O . ALA A 1 100 ? 14.376 0.830 9.630 1.00 90.56 100 ALA A O 1
ATOM 766 N N . SER A 1 101 ? 12.643 -0.129 8.570 1.00 88.19 101 SER A N 1
ATOM 767 C CA . SER A 1 101 ? 13.387 -1.291 8.091 1.00 88.19 101 SER A CA 1
ATOM 768 C C . SER A 1 101 ? 12.736 -1.900 6.848 1.00 88.19 101 SER A C 1
ATOM 770 O O . SER A 1 101 ? 11.578 -1.632 6.525 1.00 88.19 101 SER A O 1
ATOM 772 N N . ASN A 1 102 ? 13.471 -2.793 6.181 1.00 87.19 102 ASN A N 1
ATOM 773 C CA . ASN A 1 102 ? 12.973 -3.625 5.080 1.00 87.19 102 ASN A CA 1
ATOM 774 C C . ASN A 1 102 ? 12.138 -4.837 5.547 1.00 87.19 102 ASN A C 1
ATOM 776 O O . ASN A 1 102 ? 11.878 -5.755 4.759 1.00 87.19 102 ASN A O 1
ATOM 780 N N . ARG A 1 103 ? 11.728 -4.860 6.823 1.00 88.62 103 ARG A N 1
ATOM 781 C CA . ARG A 1 103 ? 10.891 -5.914 7.399 1.00 88.62 103 ARG A CA 1
ATOM 782 C C . ARG A 1 103 ? 9.549 -5.985 6.672 1.00 88.62 103 ARG A C 1
ATOM 784 O O . ARG A 1 103 ? 8.888 -4.967 6.455 1.00 88.62 103 ARG A O 1
ATOM 791 N N . LEU A 1 104 ? 9.161 -7.210 6.333 1.00 90.38 104 LEU A N 1
ATOM 792 C CA . LEU A 1 104 ? 7.822 -7.530 5.863 1.00 90.38 104 LEU A CA 1
ATOM 793 C C . LEU A 1 104 ? 6.857 -7.588 7.049 1.00 90.38 104 LEU A C 1
ATOM 795 O O . LEU A 1 104 ? 7.119 -8.267 8.045 1.00 90.38 104 LEU A O 1
ATOM 799 N N . TYR A 1 105 ? 5.743 -6.879 6.927 1.00 89.75 105 TYR A N 1
ATOM 800 C CA . TYR A 1 105 ? 4.593 -7.015 7.805 1.00 89.75 105 TYR A CA 1
ATOM 801 C C . TYR A 1 105 ? 3.551 -7.872 7.089 1.00 89.75 105 TYR A C 1
ATOM 803 O O . TYR A 1 105 ? 2.801 -7.380 6.244 1.00 89.75 105 TYR A O 1
ATOM 811 N N . GLU A 1 106 ? 3.558 -9.164 7.412 1.00 87.88 106 GLU A N 1
ATOM 812 C CA . GLU A 1 106 ? 2.591 -10.133 6.903 1.00 87.88 106 GLU A CA 1
ATOM 813 C C . GLU A 1 106 ? 1.292 -10.056 7.696 1.00 87.88 106 GLU A C 1
ATOM 815 O O . GLU A 1 106 ? 1.291 -9.883 8.918 1.00 87.88 106 GLU A O 1
ATOM 820 N N . PHE A 1 107 ? 0.181 -10.240 6.993 1.00 91.50 107 PHE A N 1
ATOM 821 C CA . PHE A 1 107 ? -1.135 -10.368 7.596 1.00 91.50 107 PHE A CA 1
ATOM 822 C C . PHE A 1 107 ? -1.804 -11.625 7.055 1.00 91.50 107 PHE A C 1
ATOM 824 O O . PHE A 1 107 ? -1.646 -11.929 5.872 1.00 91.50 107 PHE A O 1
ATOM 831 N N . PRO A 1 108 ? -2.564 -12.362 7.878 1.00 90.94 108 PRO A N 1
ATOM 832 C CA . PRO A 1 108 ? -3.274 -13.531 7.385 1.00 90.94 108 PRO A CA 1
ATOM 833 C C . PRO A 1 108 ? -4.277 -13.157 6.295 1.00 90.94 108 PRO A C 1
ATOM 835 O O . PRO A 1 108 ? -4.983 -12.157 6.419 1.00 90.94 108 PRO A O 1
ATOM 838 N N . GLU A 1 109 ? -4.406 -14.012 5.279 1.00 92.38 109 GLU A N 1
ATOM 839 C CA . GLU A 1 109 ? -5.380 -13.860 4.186 1.00 92.38 109 GLU A CA 1
ATOM 840 C C . GLU A 1 109 ? -6.814 -13.653 4.713 1.00 92.38 109 GLU A C 1
ATOM 842 O O . GLU A 1 109 ? -7.602 -12.896 4.142 1.00 92.38 109 GLU A O 1
ATOM 847 N N . GLU A 1 110 ? -7.142 -14.256 5.865 1.00 95.75 110 GLU A N 1
ATOM 848 C CA . GLU A 1 110 ? -8.429 -14.045 6.526 1.00 95.75 110 GLU A CA 1
ATOM 849 C C . GLU A 1 110 ? -8.676 -12.564 6.851 1.00 95.75 110 GLU A C 1
ATOM 851 O O . GLU A 1 110 ? -9.794 -12.094 6.657 1.00 95.75 110 GLU A O 1
ATOM 856 N N . ALA A 1 111 ? -7.672 -11.800 7.294 1.00 96.19 111 ALA A N 1
ATOM 857 C CA . ALA A 1 111 ? -7.852 -10.383 7.606 1.00 96.19 111 ALA A CA 1
ATOM 858 C C . ALA A 1 111 ? -8.356 -9.606 6.375 1.00 96.19 111 ALA A C 1
ATOM 860 O O . ALA A 1 111 ? -9.332 -8.855 6.472 1.00 96.19 111 ALA A O 1
ATOM 861 N N . ASP A 1 112 ? -7.764 -9.870 5.206 1.00 96.50 112 ASP A N 1
ATOM 862 C CA . ASP A 1 112 ? -8.158 -9.275 3.925 1.00 96.50 112 ASP A CA 1
ATOM 863 C C . ASP A 1 112 ? -9.544 -9.713 3.493 1.00 96.50 112 ASP A C 1
ATOM 865 O O . ASP A 1 112 ? -10.367 -8.881 3.100 1.00 96.50 112 ASP A O 1
ATOM 869 N N . GLN A 1 113 ? -9.849 -11.002 3.633 1.00 97.62 113 GLN A N 1
ATOM 870 C CA . GLN A 1 113 ? -11.190 -11.507 3.382 1.00 97.62 113 GLN A CA 1
ATOM 871 C C . GLN A 1 113 ? -12.229 -10.757 4.232 1.00 97.62 113 GLN A C 1
ATOM 873 O O . GLN A 1 113 ? -13.243 -10.298 3.696 1.00 97.62 113 GLN A O 1
ATOM 878 N N . ARG A 1 114 ? -11.976 -10.575 5.536 1.00 98.12 114 ARG A N 1
ATOM 879 C CA . ARG A 1 114 ? -12.879 -9.847 6.445 1.00 98.12 114 ARG A CA 1
ATOM 880 C C . ARG A 1 114 ? -12.994 -8.371 6.095 1.00 98.12 114 ARG A C 1
ATOM 882 O O . ARG A 1 114 ? -14.084 -7.805 6.203 1.00 98.12 114 ARG A O 1
ATOM 889 N N . PHE A 1 115 ? -11.909 -7.740 5.654 1.00 98.25 115 PHE A N 1
ATOM 890 C CA . PHE A 1 115 ? -11.956 -6.371 5.151 1.00 98.25 115 PHE A CA 1
ATOM 891 C C . PHE A 1 115 ? -12.873 -6.266 3.924 1.00 98.25 115 PHE A C 1
ATOM 893 O O . PHE A 1 115 ? -13.779 -5.429 3.902 1.00 98.25 115 PHE A O 1
ATOM 900 N N . TRP A 1 116 ? -12.717 -7.152 2.939 1.00 97.81 116 TRP A N 1
ATOM 901 C CA . TRP A 1 116 ? -13.553 -7.151 1.736 1.00 97.81 116 TRP A CA 1
ATOM 902 C C . TRP A 1 116 ? -15.018 -7.516 2.017 1.00 97.81 116 TRP A C 1
ATOM 904 O O . TRP A 1 116 ? -15.923 -7.005 1.353 1.00 97.81 116 TRP A O 1
ATOM 914 N N . GLU A 1 117 ? -15.290 -8.361 3.014 1.00 97.94 117 GLU A N 1
ATOM 915 C CA . GLU A 1 117 ? -16.647 -8.607 3.523 1.00 97.94 117 GLU A CA 1
ATOM 916 C C . GLU A 1 117 ? -17.273 -7.321 4.091 1.00 97.94 117 GLU A C 1
ATOM 918 O O . GLU A 1 117 ? -18.413 -6.991 3.745 1.00 97.94 117 GLU A O 1
ATOM 923 N N . ALA A 1 118 ? -16.518 -6.548 4.880 1.00 97.94 118 ALA A N 1
ATOM 924 C CA . ALA A 1 118 ? -16.971 -5.265 5.415 1.00 97.94 118 ALA A CA 1
ATOM 925 C C . ALA A 1 118 ? -17.215 -4.220 4.309 1.00 97.94 118 ALA A C 1
ATOM 927 O O . ALA A 1 118 ? -18.213 -3.496 4.354 1.00 97.94 118 ALA A O 1
ATOM 928 N N . VAL A 1 119 ? -16.360 -4.176 3.280 1.00 98.06 119 VAL A N 1
ATOM 929 C CA . VAL A 1 119 ? -16.551 -3.330 2.087 1.00 98.06 119 VAL A CA 1
ATOM 930 C C . VAL A 1 119 ? -17.865 -3.675 1.378 1.00 98.06 119 VAL A C 1
ATOM 932 O O . VAL A 1 119 ? -18.685 -2.787 1.149 1.00 98.06 119 VAL A O 1
ATOM 935 N N . LYS A 1 120 ? -18.134 -4.962 1.117 1.00 96.94 120 LYS A N 1
ATOM 936 C CA . LYS A 1 120 ? -19.390 -5.424 0.489 1.00 96.94 120 LYS A CA 1
ATOM 937 C C . LYS A 1 120 ? -20.628 -5.105 1.327 1.00 96.94 120 LYS A C 1
ATOM 939 O O . LYS A 1 120 ? -21.715 -4.900 0.784 1.00 96.94 120 LYS A O 1
ATOM 944 N N . GLU A 1 121 ? -20.512 -5.110 2.653 1.00 96.75 121 GLU A N 1
ATOM 945 C CA . GLU A 1 121 ? -21.604 -4.671 3.523 1.00 96.75 121 GLU A CA 1
ATOM 946 C C . GLU A 1 121 ? -21.825 -3.153 3.418 1.00 96.75 121 GLU A C 1
ATOM 948 O O . GLU A 1 121 ? -22.975 -2.701 3.369 1.00 96.75 121 GLU A O 1
ATOM 953 N N . LEU A 1 122 ? -20.750 -2.365 3.319 1.00 96.69 122 LEU A N 1
ATOM 954 C CA . LEU A 1 122 ? -20.839 -0.915 3.160 1.00 96.69 122 LEU A CA 1
ATOM 955 C C . LEU A 1 122 ? -21.535 -0.526 1.853 1.00 96.69 122 LEU A C 1
ATOM 957 O O . LEU A 1 122 ? -22.394 0.358 1.860 1.00 96.69 122 LEU A O 1
ATOM 961 N N . GLU A 1 123 ? -21.240 -1.231 0.760 1.00 93.06 123 GLU A N 1
ATOM 962 C CA . GLU A 1 123 ? -21.914 -1.056 -0.536 1.00 93.06 123 GLU A CA 1
ATOM 963 C C . GLU A 1 123 ? -23.431 -1.248 -0.442 1.00 93.06 123 GLU A C 1
ATOM 965 O O . GLU A 1 123 ? -24.198 -0.566 -1.120 1.00 93.06 123 GLU A O 1
ATOM 970 N N . LYS A 1 124 ? -23.883 -2.140 0.445 1.00 93.00 124 LYS A N 1
ATOM 971 C CA . LYS A 1 124 ? -25.306 -2.417 0.697 1.00 93.00 124 LYS A CA 1
ATOM 972 C C . LYS A 1 124 ? -25.950 -1.421 1.671 1.00 93.00 124 LYS A C 1
ATOM 974 O O . LYS A 1 124 ? -27.084 -1.626 2.098 1.00 93.00 124 LYS A O 1
ATOM 979 N N . GLY A 1 125 ? -25.246 -0.348 2.037 1.00 88.88 125 GLY A N 1
ATOM 980 C CA . GLY A 1 125 ? -25.716 0.691 2.955 1.00 88.88 125 GLY A CA 1
ATOM 981 C C . GLY A 1 125 ? -25.391 0.432 4.431 1.00 88.88 125 GLY A C 1
ATOM 982 O O . GLY A 1 125 ? -25.889 1.154 5.298 1.00 88.88 125 GLY A O 1
ATOM 983 N N . GLY A 1 126 ? -24.574 -0.582 4.741 1.00 86.75 126 GLY A N 1
ATOM 984 C CA . GLY A 1 126 ? -24.080 -0.853 6.095 1.00 86.75 126 GLY A CA 1
ATOM 985 C C . GLY A 1 126 ? -25.144 -1.297 7.102 1.00 86.75 126 GLY A C 1
ATOM 986 O O . GLY A 1 126 ? -24.939 -1.154 8.304 1.00 86.75 126 GLY A O 1
ATOM 987 N N . ASN A 1 127 ? -26.302 -1.785 6.635 1.00 87.19 127 ASN A N 1
ATOM 988 C CA . ASN A 1 127 ? -27.370 -2.371 7.461 1.00 87.19 127 ASN A CA 1
ATOM 989 C C . ASN A 1 127 ? -27.804 -1.511 8.671 1.00 87.19 127 ASN A C 1
ATOM 991 O O . ASN A 1 127 ? -28.113 -2.034 9.741 1.00 87.19 127 ASN A O 1
ATOM 995 N N . GLY A 1 128 ? -27.807 -0.181 8.522 1.00 86.88 128 GLY A N 1
ATOM 996 C CA . GLY A 1 128 ? -28.170 0.756 9.595 1.00 86.88 128 GLY A CA 1
ATOM 997 C C . GLY A 1 128 ? -27.111 0.929 10.694 1.00 86.88 128 GLY A C 1
ATOM 998 O O . GLY A 1 128 ? -27.361 1.635 11.670 1.00 86.88 128 GLY A O 1
ATOM 999 N N . ARG A 1 129 ? -25.929 0.317 10.551 1.00 92.06 129 ARG A N 1
ATOM 1000 C CA . ARG A 1 129 ? -24.786 0.497 11.455 1.00 92.06 129 ARG A CA 1
ATOM 1001 C C . ARG A 1 129 ? -24.056 1.800 11.144 1.00 92.06 129 ARG A C 1
ATOM 1003 O O . ARG A 1 129 ? -23.937 2.189 9.985 1.00 92.06 129 ARG A O 1
ATOM 1010 N N . THR A 1 130 ? -23.513 2.447 12.172 1.00 95.38 130 THR A N 1
ATOM 1011 C CA . THR A 1 130 ? -22.639 3.626 12.027 1.00 95.3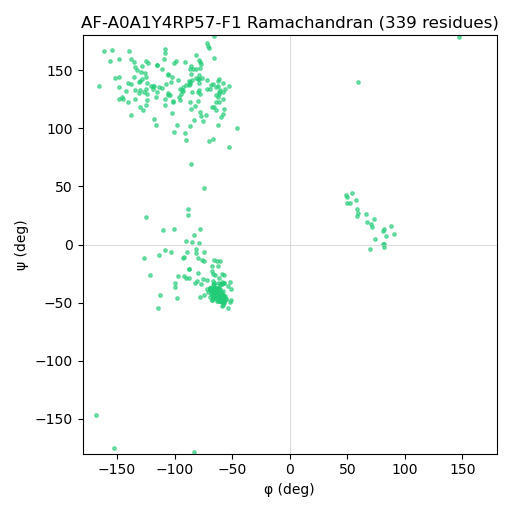8 130 THR A CA 1
ATOM 1012 C C . THR A 1 130 ? -21.202 3.249 11.654 1.00 95.38 130 THR A C 1
ATOM 1014 O O . THR A 1 130 ? -20.496 4.048 11.044 1.00 95.38 130 THR A O 1
ATOM 1017 N N . ALA A 1 131 ? -20.777 2.027 11.977 1.00 96.44 131 ALA A N 1
ATOM 1018 C CA . ALA A 1 131 ? -19.520 1.432 11.546 1.00 96.44 131 ALA A CA 1
ATOM 1019 C C . ALA A 1 131 ? -19.688 -0.087 11.396 1.00 96.44 131 ALA A C 1
ATOM 1021 O O . ALA A 1 131 ? -20.423 -0.718 12.160 1.00 96.44 131 ALA A O 1
ATOM 1022 N N . ILE A 1 132 ? -19.021 -0.658 10.401 1.00 97.62 132 ILE A N 1
ATOM 1023 C CA . ILE A 1 132 ? -19.091 -2.071 10.039 1.00 97.62 132 ILE A CA 1
ATOM 1024 C C . ILE A 1 132 ? -17.841 -2.752 10.598 1.00 97.62 132 ILE A C 1
ATOM 1026 O O . ILE A 1 132 ? -16.736 -2.297 10.293 1.00 97.62 132 ILE A O 1
ATOM 1030 N N . PRO A 1 133 ? -17.973 -3.789 11.438 1.00 95.88 133 PRO A N 1
ATOM 1031 C CA . PRO A 1 133 ? -16.814 -4.503 11.959 1.00 95.88 133 PRO A CA 1
ATOM 1032 C C . PRO A 1 133 ? -16.058 -5.198 10.825 1.00 95.88 133 PRO A C 1
ATOM 1034 O O . PRO A 1 133 ? -16.658 -5.850 9.974 1.00 95.88 133 PRO A O 1
ATOM 1037 N N . ILE A 1 134 ? -14.733 -5.082 10.843 1.00 97.00 134 ILE A N 1
ATOM 1038 C CA . ILE A 1 134 ? -13.863 -6.028 10.150 1.00 97.00 134 ILE A CA 1
ATOM 1039 C C . ILE A 1 134 ? -13.718 -7.190 11.129 1.00 97.00 134 ILE A C 1
ATOM 1041 O O . ILE A 1 134 ? -13.106 -7.025 12.184 1.00 97.00 134 ILE A O 1
ATOM 1045 N N . GLU A 1 135 ? -14.359 -8.321 10.830 1.00 94.50 135 GLU A N 1
ATOM 1046 C CA . GLU A 1 135 ? -14.519 -9.472 11.739 1.00 94.50 135 GLU A CA 1
ATOM 1047 C C . GLU A 1 135 ? -13.225 -10.295 11.897 1.00 94.50 135 GLU A C 1
ATOM 1049 O O . GLU A 1 135 ? -13.218 -11.518 11.785 1.00 94.50 135 GLU A O 1
ATOM 1054 N N . TYR A 1 136 ? -12.117 -9.604 12.155 1.00 95.62 136 TYR A N 1
ATOM 1055 C CA . TYR A 1 136 ? -10.801 -10.153 12.437 1.00 95.62 136 TYR A CA 1
ATOM 1056 C C . TYR A 1 136 ? -10.240 -9.500 13.708 1.00 95.62 136 TYR A C 1
ATOM 1058 O O . TYR A 1 136 ? -10.325 -8.281 13.893 1.00 95.62 136 TYR A O 1
ATOM 1066 N N . GLY A 1 137 ? -9.709 -10.323 14.611 1.00 94.38 137 GLY A N 1
ATOM 1067 C CA . GLY A 1 137 ? -9.118 -9.878 15.869 1.00 94.38 137 GLY A CA 1
ATOM 1068 C C . GLY A 1 137 ? -7.597 -9.883 15.788 1.00 94.38 137 GLY A C 1
ATOM 1069 O O . GLY A 1 137 ? -6.999 -10.950 15.723 1.00 94.38 137 GLY A O 1
ATOM 1070 N N . PHE A 1 138 ? -6.981 -8.705 15.846 1.00 92.19 138 PHE A N 1
ATOM 1071 C CA . PHE A 1 138 ? -5.527 -8.560 15.918 1.00 92.19 138 PHE A CA 1
ATOM 1072 C C . PHE A 1 138 ? -5.030 -8.876 17.324 1.00 92.19 138 PHE A C 1
ATOM 1074 O O . PHE A 1 138 ? -5.686 -8.541 18.319 1.00 92.19 138 PHE A O 1
ATOM 1081 N N . SER A 1 139 ? -3.867 -9.512 17.401 1.00 86.50 139 SER A N 1
ATOM 1082 C CA . SER A 1 139 ? -3.253 -9.897 18.672 1.00 86.50 139 SER A CA 1
ATOM 1083 C C . SER A 1 139 ? -2.641 -8.696 19.397 1.00 86.50 139 SER A C 1
ATOM 1085 O O . SER A 1 139 ? -2.645 -8.643 20.630 1.00 86.50 139 SER A O 1
ATOM 1087 N N . ASP A 1 140 ? -2.203 -7.707 18.619 1.00 82.88 140 ASP A N 1
ATOM 1088 C CA . ASP A 1 140 ? -1.460 -6.541 19.068 1.00 82.88 140 ASP A CA 1
ATOM 1089 C C . ASP A 1 140 ? -2.003 -5.228 18.459 1.00 82.88 140 ASP A C 1
ATOM 1091 O O . ASP A 1 140 ? -2.596 -5.191 17.375 1.00 82.88 140 ASP A O 1
ATOM 1095 N N . GLU A 1 141 ? -1.817 -4.119 19.178 1.00 85.31 141 GLU A N 1
ATOM 1096 C CA . GLU A 1 141 ? -2.248 -2.795 18.735 1.00 85.31 141 GLU A CA 1
ATOM 1097 C C . GLU A 1 141 ? -1.425 -2.282 17.544 1.00 85.31 141 GLU A C 1
ATOM 1099 O O . GLU A 1 141 ? -1.998 -1.668 16.635 1.00 85.31 141 GLU A O 1
ATOM 1104 N N . THR A 1 142 ? -0.118 -2.552 17.517 1.00 84.88 142 THR A N 1
ATOM 1105 C CA . THR A 1 142 ? 0.766 -2.183 16.404 1.00 84.88 142 THR A CA 1
ATOM 1106 C C . THR A 1 142 ? 0.404 -2.971 15.154 1.00 84.88 142 THR A C 1
ATOM 1108 O O . THR A 1 142 ? 0.240 -2.367 14.095 1.00 84.88 142 THR A O 1
ATOM 1111 N N . GLU A 1 143 ? 0.196 -4.285 15.274 1.00 88.44 143 GLU A N 1
ATOM 1112 C CA . GLU A 1 143 ? -0.280 -5.144 14.178 1.00 88.44 143 GLU A CA 1
ATOM 1113 C C . GLU A 1 143 ? -1.551 -4.555 13.543 1.00 88.44 143 GLU A C 1
ATOM 1115 O O . GLU A 1 143 ? -1.616 -4.322 12.334 1.00 88.44 143 GLU A O 1
ATOM 1120 N N . ARG A 1 144 ? -2.534 -4.187 14.371 1.00 92.62 144 ARG A N 1
ATOM 1121 C CA . ARG A 1 144 ? -3.767 -3.538 13.914 1.00 92.62 144 ARG A CA 1
ATOM 1122 C C . ARG A 1 144 ? -3.517 -2.188 13.225 1.00 92.62 144 ARG A C 1
ATOM 1124 O O . ARG A 1 144 ? -4.181 -1.870 12.236 1.00 92.62 144 ARG A O 1
ATOM 1131 N N . LEU A 1 145 ? -2.623 -1.353 13.762 1.00 91.81 145 LEU A N 1
ATOM 1132 C CA . LEU A 1 145 ? -2.280 -0.048 13.176 1.00 91.81 145 LEU A CA 1
ATOM 1133 C C . LEU A 1 145 ? -1.591 -0.204 11.815 1.00 91.81 145 LEU A C 1
ATOM 1135 O O . LEU A 1 145 ? -1.907 0.529 10.876 1.00 91.81 145 LEU A O 1
ATOM 1139 N N . LEU A 1 146 ? -0.681 -1.168 11.696 1.00 92.38 146 LEU A N 1
ATOM 1140 C CA . LEU A 1 146 ? -0.006 -1.508 10.448 1.00 92.38 146 LEU A CA 1
ATOM 1141 C C . LEU A 1 146 ? -1.002 -2.063 9.427 1.00 92.38 146 LEU A C 1
ATOM 1143 O O . LEU A 1 146 ? -0.975 -1.644 8.271 1.00 92.38 146 LEU A O 1
ATOM 1147 N N . TYR A 1 147 ? -1.957 -2.889 9.855 1.00 95.94 147 TYR A N 1
ATOM 1148 C CA . TYR A 1 147 ? -3.019 -3.360 8.970 1.00 95.94 147 TYR A CA 1
ATOM 1149 C C . TYR A 1 147 ? -3.925 -2.220 8.483 1.00 95.94 147 TYR A C 1
ATOM 1151 O O . TYR A 1 147 ? -4.254 -2.134 7.301 1.00 95.94 147 TYR A O 1
ATOM 1159 N N . ALA A 1 148 ? -4.276 -1.268 9.355 1.00 96.12 148 ALA A N 1
ATOM 1160 C CA . ALA A 1 148 ? -5.024 -0.071 8.960 1.00 96.12 148 ALA A CA 1
ATOM 1161 C C . ALA A 1 148 ? -4.271 0.789 7.922 1.00 96.12 148 ALA A C 1
ATOM 1163 O O . ALA A 1 148 ? -4.894 1.392 7.039 1.00 96.12 148 ALA A O 1
ATOM 1164 N N . LYS A 1 149 ? -2.932 0.830 8.001 1.00 94.75 149 LYS A N 1
ATOM 1165 C CA . LYS A 1 149 ? -2.073 1.438 6.975 1.00 94.75 149 LYS A CA 1
ATOM 1166 C C . LYS A 1 149 ? -2.085 0.624 5.684 1.00 94.75 149 LYS A C 1
ATOM 1168 O O . LYS A 1 149 ? -2.272 1.222 4.629 1.00 94.75 149 LYS A O 1
ATOM 1173 N N . ARG A 1 150 ? -1.968 -0.707 5.750 1.00 96.12 150 ARG A N 1
ATOM 1174 C CA . ARG A 1 150 ? -2.069 -1.594 4.580 1.00 96.12 150 ARG A CA 1
ATOM 1175 C C . ARG A 1 150 ? -3.392 -1.411 3.838 1.00 96.12 150 ARG A C 1
ATOM 1177 O O . ARG A 1 150 ? -3.374 -1.228 2.625 1.00 96.12 150 ARG A O 1
ATOM 1184 N N . ILE A 1 151 ? -4.517 -1.333 4.555 1.00 97.75 151 ILE A N 1
ATOM 1185 C CA . ILE A 1 151 ? -5.826 -1.016 3.961 1.00 97.75 151 ILE A CA 1
ATOM 1186 C C . ILE A 1 151 ? -5.735 0.247 3.099 1.00 97.75 151 ILE A C 1
ATOM 1188 O O . ILE A 1 151 ? -6.196 0.251 1.967 1.00 97.75 151 ILE A O 1
ATOM 1192 N N . ASN A 1 152 ? -5.130 1.323 3.601 1.00 96.50 152 ASN A N 1
ATOM 1193 C CA . ASN A 1 152 ? -5.132 2.607 2.899 1.00 96.50 152 ASN A CA 1
ATOM 1194 C C . ASN A 1 152 ? -4.000 2.811 1.881 1.00 96.50 152 ASN A C 1
ATOM 1196 O O . ASN A 1 152 ? -4.124 3.685 1.019 1.00 96.50 152 ASN A O 1
ATOM 1200 N N . TYR A 1 153 ? -2.898 2.071 1.995 1.00 95.19 153 TYR A N 1
ATOM 1201 C CA . TYR A 1 153 ? -1.764 2.158 1.071 1.00 95.19 153 TYR A CA 1
ATOM 1202 C C . TYR A 1 153 ? -1.788 1.091 -0.013 1.00 95.19 153 TYR A C 1
ATOM 1204 O O . TYR A 1 153 ? -1.280 1.348 -1.095 1.00 95.19 153 TYR A O 1
ATOM 1212 N N . VAL A 1 154 ? -2.398 -0.065 0.238 1.00 96.81 154 VAL A N 1
ATOM 1213 C CA . VAL A 1 154 ? -2.392 -1.203 -0.690 1.00 96.81 154 VAL A CA 1
ATOM 1214 C C . VAL A 1 154 ? -3.801 -1.485 -1.203 1.00 96.81 154 VAL A C 1
ATOM 1216 O O . VAL A 1 154 ? -4.035 -1.461 -2.410 1.00 96.81 154 VAL A O 1
ATOM 1219 N N . LEU A 1 155 ? -4.764 -1.682 -0.294 1.00 97.38 155 LEU A N 1
ATOM 1220 C CA . LEU A 1 155 ? -6.108 -2.143 -0.669 1.00 97.38 155 LEU A CA 1
ATOM 1221 C C . LEU A 1 155 ? -7.026 -1.035 -1.202 1.00 97.38 155 LEU A C 1
ATOM 1223 O O . LEU A 1 155 ? -7.901 -1.281 -2.030 1.00 97.38 155 LEU A O 1
ATOM 1227 N N . ASN A 1 156 ? -6.844 0.193 -0.724 1.00 98.19 156 ASN A N 1
ATOM 1228 C CA . ASN A 1 156 ? -7.637 1.345 -1.120 1.00 98.19 156 ASN A CA 1
ATOM 1229 C C . ASN A 1 156 ? -7.060 1.996 -2.382 1.00 98.19 156 ASN A C 1
ATOM 1231 O O . ASN A 1 156 ? -6.095 2.759 -2.305 1.00 98.19 156 ASN A O 1
ATOM 1235 N N . LEU A 1 157 ? -7.685 1.732 -3.528 1.00 98.12 157 LEU A N 1
ATOM 1236 C CA . LEU A 1 157 ? -7.358 2.382 -4.800 1.00 98.12 157 LEU A CA 1
ATOM 1237 C C . LEU A 1 157 ? -7.866 3.832 -4.896 1.00 98.12 157 LEU A C 1
ATOM 1239 O O . LEU A 1 157 ? -7.448 4.540 -5.807 1.00 98.12 157 LEU A O 1
ATOM 1243 N N . SER A 1 158 ? -8.759 4.279 -4.008 1.00 98.31 158 SER A N 1
ATOM 1244 C CA . SER A 1 158 ? -9.338 5.629 -4.026 1.00 98.31 158 SER A CA 1
ATOM 1245 C C . SER A 1 158 ? -8.445 6.643 -3.317 1.00 98.31 158 SER A C 1
ATOM 1247 O O . SER A 1 158 ? -7.931 6.368 -2.233 1.00 98.31 158 SER A O 1
ATOM 1249 N N . ASP A 1 159 ? -8.355 7.861 -3.858 1.00 96.94 159 ASP A N 1
ATOM 1250 C CA . ASP A 1 159 ? -7.717 9.001 -3.178 1.00 96.94 159 ASP A CA 1
ATOM 1251 C C . ASP A 1 159 ? -8.428 9.379 -1.865 1.00 96.94 159 ASP A C 1
ATOM 1253 O O . ASP A 1 159 ? -7.857 10.047 -0.999 1.00 96.94 159 ASP A O 1
ATOM 1257 N N . ILE A 1 160 ? -9.681 8.948 -1.691 1.00 97.25 160 ILE A N 1
ATOM 1258 C CA . ILE A 1 160 ? -10.427 9.126 -0.453 1.00 97.25 160 ILE A CA 1
ATOM 1259 C C . ILE A 1 160 ? -9.925 8.099 0.560 1.00 97.25 160 ILE A C 1
ATOM 1261 O O . ILE A 1 160 ? -10.176 6.898 0.452 1.00 97.25 160 ILE A O 1
ATOM 1265 N N . PHE A 1 161 ? -9.238 8.586 1.590 1.00 96.19 161 PHE A N 1
ATOM 1266 C CA . PHE A 1 161 ? -8.765 7.748 2.685 1.00 96.19 161 PHE A CA 1
ATOM 1267 C C . PHE A 1 161 ? -9.948 7.104 3.421 1.00 96.19 161 PHE A C 1
ATOM 1269 O O . PHE A 1 161 ? -10.858 7.799 3.886 1.00 96.19 161 PHE A O 1
ATOM 1276 N N . LEU A 1 162 ? -9.921 5.778 3.568 1.00 98.12 162 LEU A N 1
ATOM 1277 C CA . LEU A 1 162 ? -10.952 5.049 4.293 1.00 98.12 162 LEU A CA 1
ATOM 1278 C C . LEU A 1 162 ? -10.873 5.398 5.778 1.00 98.12 162 LEU A C 1
ATOM 1280 O O . LEU A 1 162 ? -9.883 5.122 6.462 1.00 98.12 162 LEU A O 1
ATOM 1284 N N . LYS A 1 163 ? -11.955 5.981 6.294 1.00 97.94 163 LYS A N 1
ATOM 1285 C CA . LYS A 1 163 ? -12.120 6.277 7.715 1.00 97.94 163 LYS A CA 1
ATOM 1286 C C . LYS A 1 163 ? -12.363 4.975 8.470 1.00 97.94 163 LYS A C 1
ATOM 1288 O O . LYS A 1 163 ? -13.422 4.354 8.336 1.00 97.94 163 LYS A O 1
ATOM 1293 N N . LEU A 1 164 ? -11.387 4.590 9.282 1.00 97.88 164 LEU A N 1
ATOM 1294 C CA . LEU A 1 164 ? -11.453 3.439 10.173 1.00 97.88 164 LEU A CA 1
ATOM 1295 C C . LEU A 1 164 ? -11.633 3.919 11.616 1.00 97.88 164 LEU A C 1
ATOM 1297 O O . LEU A 1 164 ? -11.116 4.964 12.008 1.00 97.88 164 LEU A O 1
ATOM 1301 N N . SER A 1 165 ? -12.369 3.162 12.421 1.00 96.12 165 SER A N 1
ATOM 1302 C CA . SER A 1 165 ? -12.372 3.307 13.878 1.00 96.12 165 SER A CA 1
ATOM 1303 C C . SER A 1 165 ? -11.811 2.057 14.543 1.00 96.12 165 SER A C 1
ATOM 1305 O O . SER A 1 165 ? -11.850 0.962 13.987 1.00 96.12 165 SER A O 1
ATOM 1307 N N . MET A 1 166 ? -11.284 2.238 15.745 1.00 94.06 166 MET A N 1
ATOM 1308 C CA . MET A 1 166 ? -10.472 1.264 16.463 1.00 94.06 166 MET A CA 1
ATOM 1309 C C . MET A 1 166 ? -11.091 0.994 17.836 1.00 94.06 166 MET A C 1
ATOM 1311 O O . MET A 1 166 ? -11.464 1.940 18.529 1.00 94.06 166 MET A O 1
ATOM 1315 N N . SER A 1 167 ? -11.208 -0.272 18.248 1.00 87.12 167 SER A N 1
ATOM 1316 C CA . SER A 1 167 ? -11.640 -0.599 19.617 1.00 87.12 167 SER A CA 1
ATOM 1317 C C . SER A 1 167 ? -10.489 -0.514 20.623 1.00 87.12 167 SER A C 1
ATOM 1319 O O . SER A 1 167 ? -9.321 -0.610 20.261 1.00 87.12 167 SER A O 1
ATOM 1321 N N . GLY A 1 168 ? -10.799 -0.437 21.917 1.00 85.75 168 GLY A N 1
ATOM 1322 C CA . GLY A 1 168 ? -9.851 -0.924 22.926 1.00 85.75 168 GLY A CA 1
ATOM 1323 C C . GLY A 1 168 ? -9.663 -2.446 22.824 1.00 85.75 168 GLY A C 1
ATOM 1324 O O . GLY A 1 168 ? -10.310 -3.107 22.002 1.00 85.75 168 GLY A O 1
ATOM 1325 N N . ARG A 1 169 ? -8.815 -3.008 23.690 1.00 86.62 169 ARG A N 1
ATOM 1326 C CA . ARG A 1 169 ? -8.662 -4.463 23.817 1.00 86.62 169 ARG A CA 1
ATOM 1327 C C . ARG A 1 169 ? -9.992 -5.092 24.246 1.00 86.62 169 ARG A C 1
ATOM 1329 O O . ARG A 1 169 ? -10.571 -4.700 25.261 1.00 86.62 169 ARG A O 1
ATOM 1336 N N . GLY A 1 170 ? -10.494 -6.025 23.443 1.00 85.88 170 GLY A N 1
ATOM 1337 C CA . GLY A 1 170 ? -11.738 -6.747 23.681 1.00 85.88 170 GLY A CA 1
ATOM 1338 C C . GLY A 1 170 ? -11.641 -7.728 24.849 1.00 85.88 170 GLY A C 1
ATOM 1339 O O . GLY A 1 170 ? -10.559 -8.029 25.350 1.00 85.88 170 GLY A O 1
ATOM 1340 N N . ALA A 1 171 ? -12.788 -8.267 25.271 1.00 87.50 171 ALA A N 1
ATOM 1341 C CA . ALA A 1 171 ? -12.847 -9.289 26.322 1.00 87.50 171 ALA A CA 1
ATOM 1342 C C . ALA A 1 171 ? -12.160 -10.609 25.918 1.00 87.50 171 ALA A C 1
ATOM 1344 O O . ALA A 1 171 ? -11.685 -11.343 26.777 1.00 87.50 171 ALA A O 1
ATOM 1345 N N . ASP A 1 172 ? -12.087 -10.884 24.615 1.00 88.12 172 ASP A N 1
ATOM 1346 C CA . ASP A 1 172 ? -11.329 -11.991 24.019 1.00 88.12 172 ASP A CA 1
ATOM 1347 C C . ASP A 1 172 ? -9.821 -11.701 23.909 1.00 88.12 172 ASP A C 1
ATOM 1349 O O . ASP A 1 172 ? -9.064 -12.529 23.414 1.00 88.12 172 ASP A O 1
ATOM 1353 N N . GLY A 1 173 ? -9.376 -10.530 24.371 1.00 85.69 173 GLY A N 1
ATOM 1354 C CA . GLY A 1 173 ? -7.986 -10.100 24.319 1.00 85.69 173 GLY A CA 1
ATOM 1355 C C . GLY A 1 173 ? -7.553 -9.505 22.980 1.00 85.69 173 GLY A C 1
ATOM 1356 O O . GLY A 1 173 ? -6.413 -9.050 22.916 1.00 85.69 173 GLY A O 1
ATOM 1357 N N . SER A 1 174 ? -8.428 -9.462 21.969 1.00 91.50 174 SER A N 1
ATOM 1358 C CA . SER A 1 174 ? -8.111 -8.979 20.619 1.00 91.50 174 SER A CA 1
ATOM 1359 C C . SER A 1 174 ? -8.377 -7.484 20.427 1.00 91.50 174 SER A C 1
ATOM 1361 O O . SER A 1 174 ? -9.202 -6.877 21.118 1.00 91.50 174 SER A O 1
ATOM 1363 N N . TYR A 1 175 ? -7.709 -6.884 19.447 1.00 92.69 175 TYR A N 1
ATOM 1364 C CA . TYR A 1 175 ? -7.978 -5.534 18.962 1.00 92.69 175 TYR A CA 1
ATOM 1365 C C . TYR A 1 175 ? -8.731 -5.607 17.630 1.00 92.69 175 TYR A C 1
ATOM 1367 O O . TYR A 1 175 ? -8.411 -6.434 16.783 1.00 92.69 175 TYR A O 1
ATOM 1375 N N . ARG A 1 176 ? -9.724 -4.735 17.410 1.00 94.62 176 ARG A N 1
ATOM 1376 C CA . ARG A 1 176 ? -10.544 -4.745 16.184 1.00 94.62 176 ARG A CA 1
ATOM 1377 C C . ARG A 1 176 ? -10.509 -3.418 15.434 1.00 94.62 176 ARG A C 1
ATOM 1379 O O . ARG A 1 176 ? -10.278 -2.355 16.027 1.00 94.62 176 ARG A O 1
ATOM 1386 N N . LEU A 1 177 ? -10.782 -3.509 14.133 1.00 97.31 177 LEU A N 1
ATOM 1387 C CA . LEU A 1 177 ? -11.033 -2.391 13.226 1.00 97.31 177 LEU A CA 1
ATOM 1388 C C . LEU A 1 177 ? -12.494 -2.373 12.786 1.00 97.31 177 LEU A C 1
ATOM 1390 O O . LEU A 1 177 ? -13.147 -3.408 12.672 1.00 97.31 177 LEU A O 1
ATOM 1394 N N . TYR A 1 178 ? -12.987 -1.176 12.495 1.00 97.62 178 TYR A N 1
ATOM 1395 C CA . TYR A 1 178 ? -14.318 -0.964 11.950 1.00 97.62 178 TYR A CA 1
ATOM 1396 C C . TYR A 1 178 ? -14.235 0.031 10.801 1.00 97.62 178 TYR A C 1
ATOM 1398 O O . TYR A 1 178 ? -13.636 1.099 10.942 1.00 97.62 178 TYR A O 1
ATOM 1406 N N . LEU A 1 179 ? -14.874 -0.292 9.685 1.00 98.25 179 LEU A N 1
ATOM 1407 C CA . LEU A 1 179 ? -15.032 0.601 8.549 1.00 98.25 179 LEU A CA 1
ATOM 1408 C C . LEU A 1 179 ? -16.212 1.541 8.810 1.00 98.25 179 LEU A C 1
ATOM 1410 O O . LEU A 1 179 ? -17.342 1.088 8.995 1.00 98.25 179 LEU A O 1
ATOM 1414 N N . GLN A 1 180 ? -15.980 2.854 8.853 1.00 98.06 180 GLN A N 1
ATOM 1415 C CA . GLN A 1 180 ? -17.065 3.799 9.137 1.00 98.06 180 GLN A CA 1
ATOM 1416 C C . GLN A 1 180 ? -18.104 3.805 8.009 1.00 98.06 180 GLN A C 1
ATOM 1418 O O . GLN A 1 180 ? -17.757 3.827 6.828 1.00 98.06 180 GLN A O 1
ATOM 1423 N N . ASN A 1 181 ? -19.390 3.842 8.364 1.00 97.19 181 ASN A N 1
ATOM 1424 C CA . ASN A 1 181 ? -20.475 3.974 7.396 1.00 97.19 181 ASN A CA 1
ATOM 1425 C C . ASN A 1 181 ? -20.734 5.454 7.079 1.00 97.19 181 ASN A C 1
ATOM 1427 O O . ASN A 1 181 ? -21.750 6.031 7.474 1.00 97.19 181 ASN A O 1
ATOM 1431 N N . SER A 1 182 ? -19.784 6.086 6.390 1.00 96.25 182 SER A N 1
ATOM 1432 C CA . SER A 1 182 ? -19.855 7.496 5.999 1.00 96.25 182 SER A CA 1
ATOM 1433 C C . SER A 1 182 ? -20.081 7.669 4.495 1.00 96.25 182 SER A C 1
ATOM 1435 O O . SER A 1 182 ? -19.932 6.729 3.714 1.00 96.25 182 SER A O 1
ATOM 1437 N N . GLU A 1 183 ? -20.467 8.876 4.080 1.00 95.62 183 GLU A N 1
ATOM 1438 C CA . GLU A 1 183 ? -20.599 9.208 2.657 1.00 95.62 183 GLU A CA 1
ATOM 1439 C C . GLU A 1 183 ? -19.257 9.091 1.930 1.00 95.62 183 GLU A C 1
ATOM 1441 O O . GLU A 1 183 ? -19.202 8.523 0.843 1.00 95.62 183 GLU A O 1
ATOM 1446 N N . GLU A 1 184 ? -18.169 9.527 2.569 1.00 97.56 184 GLU A N 1
ATOM 1447 C CA . GLU A 1 184 ? -16.829 9.464 1.987 1.00 97.56 184 GLU A CA 1
ATOM 1448 C C . GLU A 1 184 ? -16.359 8.021 1.803 1.00 97.56 184 GLU A C 1
ATOM 1450 O O . GLU A 1 184 ? -15.889 7.681 0.725 1.00 97.56 184 GLU A O 1
ATOM 1455 N N . ASN A 1 185 ? -16.559 7.137 2.789 1.00 98.19 185 ASN A N 1
ATOM 1456 C CA . ASN A 1 185 ? -16.185 5.731 2.624 1.00 98.19 185 ASN A CA 1
ATOM 1457 C C . ASN A 1 185 ? -17.024 5.035 1.542 1.00 98.19 185 ASN A C 1
ATOM 1459 O O . ASN A 1 185 ? -16.504 4.189 0.824 1.00 98.19 185 ASN A O 1
ATOM 1463 N N . ARG A 1 186 ? -18.306 5.391 1.381 1.00 96.94 186 ARG A N 1
ATOM 1464 C CA . ARG A 1 186 ? -19.132 4.858 0.282 1.00 96.94 186 ARG A CA 1
ATOM 1465 C C . ARG A 1 186 ? -18.645 5.344 -1.085 1.00 96.94 186 ARG A C 1
ATOM 1467 O O . ARG A 1 186 ? -18.655 4.565 -2.034 1.00 96.94 186 ARG A O 1
ATOM 1474 N N . ALA A 1 187 ? -18.205 6.599 -1.185 1.00 97.75 187 ALA A N 1
ATOM 1475 C CA . ALA A 1 187 ? -17.581 7.123 -2.397 1.00 97.75 187 ALA A CA 1
ATOM 1476 C C . ALA A 1 187 ? -16.250 6.412 -2.692 1.00 97.75 187 ALA A C 1
ATOM 1478 O O . ALA A 1 187 ? -16.059 5.934 -3.807 1.00 97.75 187 ALA A O 1
ATOM 1479 N N . ALA A 1 188 ? -15.396 6.245 -1.678 1.00 98.31 188 ALA A N 1
ATOM 1480 C CA . ALA A 1 188 ? -14.132 5.523 -1.791 1.00 98.31 188 ALA A CA 1
ATOM 1481 C C . ALA A 1 188 ? -14.345 4.085 -2.278 1.00 98.31 188 ALA A C 1
ATOM 1483 O O . ALA A 1 188 ? -13.723 3.652 -3.238 1.00 98.31 188 ALA A O 1
ATOM 1484 N N . VAL A 1 189 ? -15.285 3.353 -1.673 1.00 98.00 189 VAL A N 1
ATOM 1485 C CA . VAL A 1 189 ? -15.605 1.973 -2.063 1.00 98.00 189 VAL A CA 1
ATOM 1486 C C . VAL A 1 189 ? -16.101 1.874 -3.504 1.00 98.00 189 VAL A C 1
ATOM 1488 O O . VAL A 1 189 ? -15.729 0.940 -4.214 1.00 98.00 189 VAL A O 1
ATOM 1491 N N . LYS A 1 190 ? -16.887 2.850 -3.973 1.00 97.88 190 LYS A N 1
ATOM 1492 C CA . LYS A 1 190 ? -17.297 2.899 -5.379 1.00 97.88 190 LYS A CA 1
ATOM 1493 C C . LYS A 1 190 ? -16.083 3.011 -6.311 1.00 97.88 190 LYS A C 1
ATOM 1495 O O . LYS A 1 190 ? -16.017 2.260 -7.282 1.00 97.88 190 LYS A O 1
ATOM 1500 N N . GLU A 1 191 ? -15.142 3.902 -6.004 1.00 98.44 191 GLU A N 1
ATOM 1501 C CA . GLU A 1 191 ? -13.903 4.070 -6.776 1.00 98.44 191 GLU A CA 1
ATOM 1502 C C . GLU A 1 191 ? -12.993 2.838 -6.691 1.00 98.44 191 GLU A C 1
ATOM 1504 O O . GLU A 1 191 ? -12.437 2.426 -7.705 1.00 98.44 191 GLU A O 1
ATOM 1509 N N . ILE A 1 192 ? -12.886 2.196 -5.520 1.00 98.38 192 ILE A N 1
ATOM 1510 C CA . ILE A 1 192 ? -12.139 0.939 -5.356 1.00 98.38 192 ILE A CA 1
ATOM 1511 C C . ILE A 1 192 ? -12.690 -0.121 -6.310 1.00 98.38 192 ILE A C 1
ATOM 1513 O O . ILE A 1 192 ? -11.928 -0.713 -7.066 1.00 98.38 192 ILE A O 1
ATOM 1517 N N . ARG A 1 193 ? -14.013 -0.322 -6.328 1.00 97.62 193 ARG A N 1
ATOM 1518 C CA . ARG A 1 193 ? -14.666 -1.300 -7.207 1.00 97.62 193 ARG A CA 1
ATOM 1519 C C . ARG A 1 193 ? -14.417 -1.001 -8.686 1.00 97.62 193 ARG A C 1
ATOM 1521 O O . ARG A 1 193 ? -14.035 -1.897 -9.432 1.00 97.62 193 ARG A O 1
ATOM 1528 N N . GLU A 1 194 ? -14.612 0.248 -9.105 1.00 98.31 194 GLU A N 1
ATOM 1529 C CA . GLU A 1 194 ? -14.384 0.672 -10.494 1.00 98.31 194 GLU A CA 1
ATOM 1530 C C . GLU A 1 194 ? -12.903 0.512 -10.893 1.00 98.31 194 GLU A C 1
ATOM 1532 O O . GLU A 1 194 ? -12.604 0.014 -11.977 1.00 98.31 194 GLU A O 1
ATOM 1537 N N . GLY A 1 195 ? -11.968 0.832 -9.993 1.00 98.50 195 GLY A N 1
ATOM 1538 C CA . GLY A 1 195 ? -10.537 0.583 -10.177 1.00 98.50 195 GLY A CA 1
ATOM 1539 C C . GLY A 1 195 ? -10.195 -0.904 -10.304 1.00 98.50 195 GLY A C 1
ATOM 1540 O O . GLY A 1 195 ? -9.456 -1.287 -11.210 1.00 98.50 195 GLY A O 1
ATOM 1541 N N . SER A 1 196 ? -10.768 -1.765 -9.459 1.00 98.25 196 SER A N 1
ATOM 1542 C CA . SER A 1 196 ? -10.576 -3.221 -9.536 1.00 98.25 196 SER A CA 1
ATOM 1543 C C . SER A 1 196 ? -11.094 -3.813 -10.853 1.00 98.25 196 SER A C 1
ATOM 1545 O O . SER A 1 196 ? -10.461 -4.706 -11.421 1.00 98.25 196 SER A O 1
ATOM 1547 N N . GLU A 1 197 ? -12.215 -3.307 -11.376 1.00 98.56 197 GLU A N 1
ATOM 1548 C CA . GLU A 1 197 ? -12.745 -3.700 -12.689 1.00 98.56 197 GLU A CA 1
ATOM 1549 C C . GLU A 1 197 ? -11.793 -3.297 -13.834 1.00 98.56 197 GLU A C 1
ATOM 1551 O O . GLU A 1 197 ? -11.594 -4.072 -14.774 1.00 98.56 197 GLU A O 1
ATOM 1556 N N . LEU A 1 198 ? -11.164 -2.117 -13.750 1.00 98.75 198 LEU A N 1
ATOM 1557 C CA . LEU A 1 198 ? -10.160 -1.663 -14.723 1.00 98.75 198 LEU A CA 1
ATOM 1558 C C . LEU A 1 198 ? -8.884 -2.511 -14.673 1.00 98.75 198 LEU A C 1
ATOM 1560 O O . LEU A 1 198 ? -8.419 -2.950 -15.723 1.00 98.75 198 LEU A O 1
ATOM 1564 N N . LEU A 1 199 ? -8.361 -2.802 -13.477 1.00 98.75 199 LEU A N 1
ATOM 1565 C CA . LEU A 1 199 ? -7.208 -3.696 -13.293 1.00 98.75 199 LEU A CA 1
ATOM 1566 C C . LEU A 1 199 ? -7.472 -5.080 -13.886 1.00 98.75 199 LEU A C 1
ATOM 1568 O O . LEU A 1 199 ? -6.654 -5.593 -14.646 1.00 98.75 199 LEU A O 1
ATOM 1572 N N . THR A 1 200 ? -8.652 -5.642 -13.609 1.00 98.75 200 THR A N 1
ATOM 1573 C CA . THR A 1 200 ? -9.070 -6.937 -14.164 1.00 98.75 200 THR A CA 1
ATOM 1574 C C . THR A 1 200 ? -9.071 -6.905 -15.692 1.00 98.75 200 THR A C 1
ATOM 1576 O O . THR A 1 200 ? -8.583 -7.835 -16.329 1.00 98.75 200 THR A O 1
ATOM 1579 N N . ARG A 1 201 ? -9.577 -5.824 -16.300 1.00 98.69 201 ARG A N 1
ATOM 1580 C CA . ARG A 1 201 ? -9.578 -5.664 -17.759 1.00 98.69 201 ARG A CA 1
ATOM 1581 C C . ARG A 1 201 ? -8.162 -5.620 -18.330 1.00 98.69 201 ARG A C 1
ATOM 1583 O O . ARG A 1 201 ? -7.880 -6.344 -19.277 1.00 98.69 201 ARG A O 1
ATOM 1590 N N . ILE A 1 202 ? -7.284 -4.803 -17.747 1.00 98.62 202 ILE A N 1
ATOM 1591 C CA . ILE A 1 202 ? -5.879 -4.692 -18.168 1.00 98.62 202 ILE A CA 1
ATOM 1592 C C . ILE A 1 202 ? -5.200 -6.059 -18.094 1.00 98.62 202 ILE A C 1
ATOM 1594 O O . ILE A 1 202 ? -4.567 -6.489 -19.059 1.00 98.62 202 ILE A O 1
ATOM 1598 N N . TYR A 1 203 ? -5.376 -6.762 -16.974 1.00 98.69 203 TYR A N 1
ATOM 1599 C CA . TYR A 1 203 ? -4.810 -8.086 -16.780 1.00 98.69 203 TYR A CA 1
ATOM 1600 C C . TYR A 1 203 ? -5.292 -9.079 -17.849 1.00 98.69 203 TYR A C 1
ATOM 1602 O O . TYR A 1 203 ? -4.472 -9.703 -18.522 1.00 98.69 203 TYR A O 1
ATOM 1610 N N . GLU A 1 204 ? -6.608 -9.200 -18.044 1.00 98.50 204 GLU A N 1
ATOM 1611 C CA . GLU A 1 204 ? -7.203 -10.148 -18.994 1.00 98.50 204 GLU A CA 1
ATOM 1612 C C . GLU A 1 204 ? -6.817 -9.851 -20.451 1.00 98.50 204 GLU A C 1
ATOM 1614 O O . GLU A 1 204 ? -6.557 -10.778 -2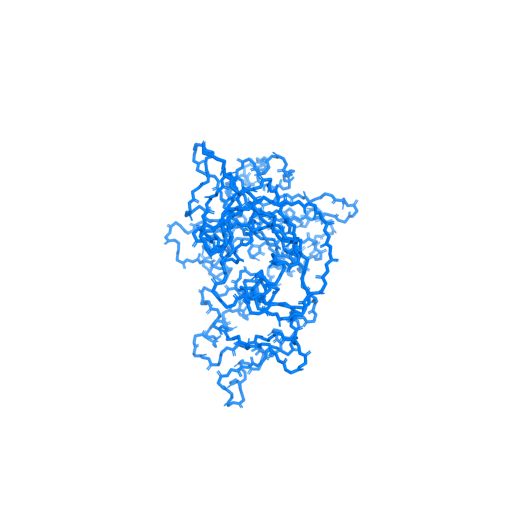1.218 1.00 98.50 204 GLU A O 1
ATOM 1619 N N . GLU A 1 205 ? -6.762 -8.575 -20.840 1.00 98.12 205 GLU A N 1
ATOM 1620 C CA . GLU A 1 205 ? -6.508 -8.170 -22.226 1.00 98.12 205 GLU A CA 1
ATOM 1621 C C . GLU A 1 205 ? -5.018 -8.155 -22.589 1.00 98.12 205 GLU A C 1
ATOM 1623 O O . GLU A 1 205 ? -4.677 -8.421 -23.743 1.00 98.12 205 GLU A O 1
ATOM 1628 N N . GLN A 1 206 ? -4.133 -7.830 -21.639 1.00 97.81 206 GLN A N 1
ATOM 1629 C CA . GLN A 1 206 ? -2.737 -7.488 -21.950 1.00 97.81 206 GLN A CA 1
ATOM 1630 C C . GLN A 1 206 ? -1.704 -8.388 -21.264 1.00 97.81 206 GLN A C 1
ATOM 1632 O O . GLN A 1 206 ? -0.607 -8.549 -21.793 1.00 97.81 206 GLN A O 1
ATOM 1637 N N . ILE A 1 207 ? -2.031 -8.996 -20.117 1.00 98.25 207 ILE A N 1
ATOM 1638 C CA . ILE A 1 207 ? -1.038 -9.670 -19.260 1.00 98.25 207 ILE A CA 1
ATOM 1639 C C . ILE A 1 207 ? -1.239 -11.189 -19.212 1.00 98.25 207 ILE A C 1
ATOM 1641 O O . ILE A 1 207 ? -0.280 -11.952 -19.324 1.00 98.25 207 ILE A O 1
ATOM 1645 N N . LYS A 1 208 ? -2.484 -11.655 -19.079 1.00 97.44 208 LYS A N 1
ATOM 1646 C CA . LYS A 1 208 ? -2.832 -13.063 -18.828 1.00 97.44 208 LYS A CA 1
ATOM 1647 C C . LYS A 1 208 ? -2.298 -14.042 -19.877 1.00 97.44 208 LYS A C 1
ATOM 1649 O O . LYS A 1 208 ? -1.970 -15.177 -19.546 1.00 97.44 208 LYS A O 1
ATOM 1654 N N . GLY A 1 209 ? -2.216 -13.614 -21.138 1.00 97.81 209 GLY A N 1
ATOM 1655 C CA . GLY A 1 209 ? -1.731 -14.442 -22.248 1.00 97.81 209 GLY A CA 1
ATOM 1656 C C . GLY A 1 209 ? -0.214 -14.670 -22.274 1.00 97.81 209 GLY A C 1
ATOM 1657 O O . GLY A 1 209 ? 0.260 -15.437 -23.107 1.00 97.81 209 GLY A O 1
ATOM 1658 N N . ILE A 1 210 ? 0.554 -14.011 -21.402 1.00 97.94 210 ILE A N 1
ATOM 1659 C CA . ILE A 1 210 ? 2.015 -14.117 -21.357 1.00 97.94 210 ILE A CA 1
ATOM 1660 C C . ILE A 1 210 ? 2.401 -15.328 -20.501 1.00 97.94 210 ILE A C 1
ATOM 1662 O O . ILE A 1 210 ? 2.101 -15.365 -19.308 1.00 97.94 210 ILE A O 1
ATOM 1666 N N . GLU A 1 211 ? 3.059 -16.325 -21.099 1.00 94.00 211 GLU A N 1
ATOM 1667 C CA . GLU A 1 211 ? 3.356 -17.609 -20.440 1.00 94.00 211 GLU A CA 1
ATOM 1668 C C . GLU A 1 211 ? 4.483 -17.516 -19.398 1.00 94.00 211 GLU A C 1
ATOM 1670 O O . GLU A 1 211 ? 4.356 -18.067 -18.302 1.00 94.00 211 GLU A O 1
ATOM 1675 N N . GLY A 1 212 ? 5.573 -16.812 -19.714 1.00 97.19 212 GLY A N 1
ATOM 1676 C CA . GLY A 1 212 ? 6.744 -16.711 -18.843 1.00 97.19 212 GLY A CA 1
ATOM 1677 C C . GLY A 1 212 ? 6.551 -15.711 -17.701 1.00 97.19 212 GLY A C 1
ATOM 1678 O O . GLY A 1 212 ? 6.080 -14.597 -17.916 1.00 97.19 212 GLY A O 1
ATOM 1679 N N . GLU A 1 213 ? 6.896 -16.108 -16.472 1.00 97.56 213 GLU A N 1
ATOM 1680 C CA . GLU A 1 213 ? 6.741 -15.271 -15.269 1.00 97.56 213 GLU A CA 1
ATOM 1681 C C . GLU A 1 213 ? 7.557 -13.975 -15.372 1.00 97.56 213 GLU A C 1
ATOM 1683 O O . GLU A 1 213 ? 7.041 -12.891 -15.099 1.00 97.56 213 GLU A O 1
ATOM 1688 N N . ARG A 1 214 ? 8.811 -14.069 -15.833 1.00 96.81 214 ARG A N 1
ATOM 1689 C CA . ARG A 1 214 ? 9.688 -12.908 -16.013 1.00 96.81 214 ARG A CA 1
ATOM 1690 C C . ARG A 1 214 ? 9.158 -11.969 -17.091 1.00 96.81 214 ARG A C 1
ATOM 1692 O O . ARG A 1 214 ? 9.123 -10.763 -16.881 1.00 96.81 214 ARG A O 1
ATOM 1699 N N . GLU A 1 215 ? 8.740 -12.511 -18.225 1.00 97.50 215 GLU A N 1
ATOM 1700 C CA . GLU A 1 215 ? 8.169 -11.755 -19.337 1.00 97.50 215 GLU A CA 1
ATOM 1701 C C . GLU A 1 215 ? 6.863 -11.071 -18.923 1.00 97.50 215 GLU A C 1
ATOM 1703 O O . GLU A 1 215 ? 6.611 -9.928 -19.299 1.00 97.50 215 GLU A O 1
ATOM 1708 N N . ARG A 1 216 ? 6.050 -11.743 -18.103 1.00 98.12 216 ARG A N 1
ATOM 1709 C CA . ARG A 1 216 ? 4.818 -11.184 -17.546 1.00 98.12 216 ARG A CA 1
ATOM 1710 C C . ARG A 1 216 ? 5.114 -10.036 -16.588 1.00 98.12 216 ARG A C 1
ATOM 1712 O O . ARG A 1 216 ? 4.499 -8.983 -16.712 1.00 98.12 216 ARG A O 1
ATOM 1719 N N . LEU A 1 217 ? 6.081 -10.208 -15.686 1.00 98.38 217 LEU A N 1
ATOM 1720 C CA . LEU A 1 217 ? 6.554 -9.152 -14.790 1.00 98.38 217 LEU A CA 1
ATOM 1721 C C . LEU A 1 217 ? 7.060 -7.929 -15.573 1.00 98.38 217 LEU A C 1
ATOM 1723 O O . LEU A 1 217 ? 6.742 -6.793 -15.230 1.00 98.38 217 LEU A O 1
ATOM 1727 N N . GLU A 1 218 ? 7.833 -8.159 -16.634 1.00 96.69 218 GLU A N 1
ATOM 1728 C CA . GLU A 1 218 ? 8.331 -7.104 -17.518 1.00 96.69 218 GLU A CA 1
ATOM 1729 C C . GLU A 1 218 ? 7.196 -6.363 -18.227 1.00 96.69 218 GLU A C 1
ATOM 1731 O O . GLU A 1 218 ? 7.195 -5.135 -18.241 1.00 96.69 218 GLU A O 1
ATOM 1736 N N . ALA A 1 219 ? 6.198 -7.085 -18.739 1.00 97.12 219 ALA A N 1
ATOM 1737 C CA . ALA A 1 219 ? 5.026 -6.481 -19.362 1.00 97.12 219 ALA A CA 1
ATOM 1738 C C . ALA A 1 219 ? 4.190 -5.656 -18.372 1.00 97.12 219 ALA A C 1
ATOM 1740 O O . ALA A 1 219 ? 3.715 -4.582 -18.732 1.00 97.12 219 ALA A O 1
ATOM 1741 N N . ILE A 1 220 ? 4.038 -6.117 -17.125 1.00 98.50 220 ILE A N 1
ATOM 1742 C CA . IL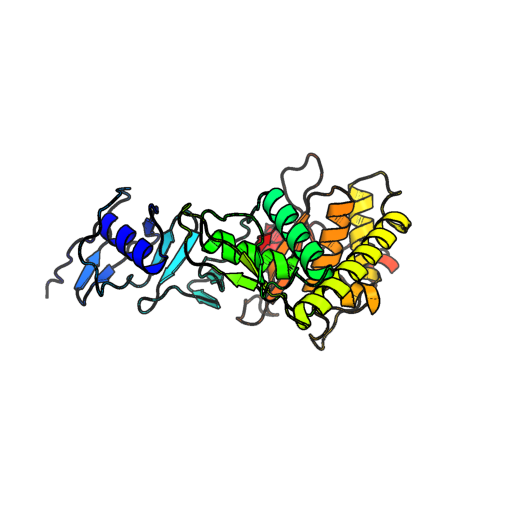E A 1 220 ? 3.364 -5.353 -16.066 1.00 98.50 220 ILE A CA 1
ATOM 1743 C C . ILE A 1 220 ? 4.140 -4.067 -15.762 1.00 98.50 220 ILE A C 1
ATOM 1745 O O . ILE A 1 220 ? 3.546 -2.990 -15.726 1.00 98.50 220 ILE A O 1
ATOM 1749 N N . TYR A 1 221 ? 5.461 -4.160 -15.573 1.00 97.75 221 TYR A N 1
ATOM 1750 C CA . TYR A 1 221 ? 6.303 -2.994 -15.299 1.00 97.75 221 TYR A CA 1
ATOM 1751 C C . TYR A 1 221 ? 6.229 -1.968 -16.433 1.00 97.75 221 TYR A C 1
ATOM 1753 O O . TYR A 1 221 ? 5.967 -0.790 -16.188 1.00 97.75 221 TYR A O 1
ATOM 1761 N N . ASP A 1 222 ? 6.392 -2.421 -17.677 1.00 95.19 222 ASP A N 1
ATOM 1762 C CA . ASP A 1 222 ? 6.341 -1.557 -18.853 1.00 95.19 222 ASP A CA 1
ATOM 1763 C C . ASP A 1 222 ? 4.949 -0.940 -19.032 1.00 95.19 222 ASP A C 1
ATOM 1765 O O . ASP A 1 222 ? 4.850 0.237 -19.377 1.00 95.19 222 ASP A O 1
ATOM 1769 N N . TRP A 1 223 ? 3.872 -1.682 -18.744 1.00 96.69 223 TRP A N 1
ATOM 1770 C CA . TRP A 1 223 ? 2.516 -1.136 -18.770 1.00 96.69 223 TRP A CA 1
ATOM 1771 C C . TRP A 1 223 ? 2.380 0.045 -17.807 1.00 96.69 223 TRP A C 1
ATOM 1773 O O . TRP A 1 223 ? 1.915 1.110 -18.210 1.00 96.69 223 TRP A O 1
ATOM 1783 N N . VAL A 1 224 ? 2.828 -0.108 -16.558 1.00 97.19 224 VAL A N 1
ATOM 1784 C CA . VAL A 1 224 ? 2.756 0.954 -15.543 1.00 97.19 224 VAL A CA 1
ATOM 1785 C C . VAL A 1 224 ? 3.574 2.175 -15.972 1.00 97.19 224 VAL A C 1
ATOM 1787 O O . VAL A 1 224 ? 3.073 3.294 -15.914 1.00 97.19 224 VAL A O 1
ATOM 1790 N N . VAL A 1 225 ? 4.803 1.966 -16.448 1.00 95.00 225 VAL A N 1
ATOM 1791 C CA . VAL A 1 225 ? 5.717 3.043 -16.867 1.00 95.00 225 VAL A CA 1
ATOM 1792 C C . VAL A 1 225 ? 5.211 3.790 -18.107 1.00 95.00 225 VAL A C 1
ATOM 1794 O O . VAL A 1 225 ? 5.350 5.008 -18.183 1.00 95.00 225 VAL A O 1
ATOM 1797 N N . CYS A 1 226 ? 4.615 3.088 -19.075 1.00 93.62 226 CYS A N 1
ATOM 1798 C CA . CYS A 1 226 ? 4.201 3.688 -20.348 1.00 93.62 226 CYS A CA 1
ATOM 1799 C C . CYS A 1 226 ? 2.793 4.303 -20.319 1.00 93.62 226 CYS A C 1
ATOM 1801 O O . CYS A 1 226 ? 2.483 5.129 -21.174 1.00 93.62 226 CYS A O 1
ATOM 1803 N N . ASN A 1 227 ? 1.924 3.896 -19.386 1.00 94.75 227 ASN A N 1
ATOM 1804 C CA . ASN A 1 227 ? 0.531 4.366 -19.336 1.00 94.75 227 ASN A CA 1
ATOM 1805 C C . ASN A 1 227 ? 0.274 5.426 -18.259 1.00 94.75 227 ASN A C 1
ATOM 1807 O O . ASN A 1 227 ? -0.836 5.958 -18.197 1.00 94.75 227 ASN A O 1
ATOM 1811 N N . LEU A 1 228 ? 1.259 5.721 -17.407 1.00 95.56 228 LEU A N 1
ATOM 1812 C CA . LEU A 1 228 ? 1.110 6.673 -16.315 1.00 95.56 228 LEU A CA 1
ATOM 1813 C C . LEU A 1 228 ? 2.078 7.849 -16.458 1.00 95.56 228 LEU A C 1
ATOM 1815 O O . LEU A 1 228 ? 3.274 7.673 -16.689 1.00 95.56 228 LEU A O 1
ATOM 1819 N N . GLU A 1 229 ? 1.561 9.048 -16.214 1.00 94.69 229 GLU A N 1
ATOM 1820 C CA . GLU A 1 229 ? 2.326 10.270 -15.995 1.00 94.69 229 GLU A CA 1
ATOM 1821 C C . GLU A 1 229 ? 2.388 10.619 -14.501 1.00 94.69 229 GLU A C 1
ATOM 1823 O O . GLU A 1 229 ? 1.415 10.456 -13.755 1.00 94.69 229 GLU A O 1
ATOM 1828 N N . TYR A 1 230 ? 3.524 11.164 -14.059 1.00 94.38 230 TYR A N 1
ATOM 1829 C CA . TYR A 1 230 ? 3.681 11.577 -12.669 1.00 94.38 230 TYR A CA 1
ATOM 1830 C C . TYR A 1 230 ? 2.850 12.835 -12.365 1.00 94.38 230 TYR A C 1
ATOM 1832 O O . TYR A 1 230 ? 2.853 13.812 -13.122 1.00 94.38 230 TYR A O 1
ATOM 1840 N N . ASP A 1 231 ? 2.125 12.837 -11.243 1.00 94.06 231 ASP A N 1
ATOM 1841 C CA . ASP A 1 231 ? 1.391 14.017 -10.779 1.00 94.06 231 ASP A CA 1
ATOM 1842 C C . ASP A 1 231 ? 2.217 14.923 -9.863 1.00 94.06 231 ASP A C 1
ATOM 1844 O O . ASP A 1 231 ? 2.144 14.834 -8.640 1.00 94.06 231 ASP A O 1
ATOM 1848 N N . ASP A 1 232 ? 2.916 15.892 -10.452 1.00 90.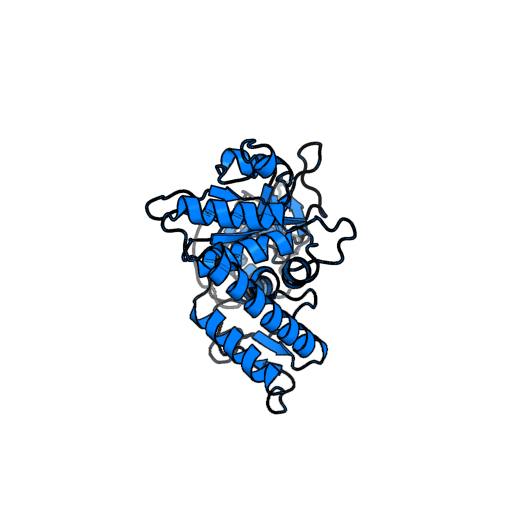00 232 ASP A N 1
ATOM 1849 C CA . ASP A 1 232 ? 3.661 16.913 -9.701 1.00 90.00 232 ASP A CA 1
ATOM 1850 C C . ASP A 1 232 ? 2.778 17.824 -8.827 1.00 90.00 232 ASP A C 1
ATOM 1852 O O . ASP A 1 232 ? 3.290 18.539 -7.965 1.00 90.00 232 ASP A O 1
ATOM 1856 N N . THR A 1 233 ? 1.451 17.830 -9.022 1.00 92.56 233 THR A N 1
ATOM 1857 C CA . THR A 1 233 ? 0.543 18.583 -8.140 1.00 92.56 233 THR A CA 1
ATOM 1858 C C . THR A 1 233 ? 0.246 17.855 -6.831 1.00 92.56 233 THR A C 1
ATOM 1860 O O . THR A 1 233 ? -0.294 18.478 -5.914 1.00 92.56 233 THR A O 1
ATOM 1863 N N . LEU A 1 234 ? 0.625 16.573 -6.742 1.00 89.62 234 LEU A N 1
ATOM 1864 C CA . LEU A 1 234 ? 0.433 15.683 -5.597 1.00 89.62 234 LEU A CA 1
ATOM 1865 C C . LEU A 1 234 ? -1.038 15.504 -5.190 1.00 89.62 234 LEU A C 1
ATOM 1867 O O . LEU A 1 234 ? -1.342 15.330 -4.009 1.00 89.62 234 LEU A O 1
ATOM 1871 N N . LYS A 1 235 ? -1.962 15.579 -6.154 1.00 90.50 235 LYS A N 1
ATOM 1872 C CA . LYS A 1 235 ? -3.409 15.484 -5.908 1.00 90.50 235 LYS A CA 1
ATOM 1873 C C . LYS A 1 235 ? -3.962 14.101 -6.213 1.00 90.50 235 LYS A C 1
ATOM 1875 O O . LYS A 1 235 ? -4.828 13.644 -5.478 1.00 90.50 235 LYS A O 1
ATOM 1880 N N . ASN A 1 236 ? -3.444 13.459 -7.254 1.00 93.62 236 ASN A N 1
ATOM 1881 C CA . ASN A 1 236 ? -3.809 12.111 -7.662 1.00 93.62 236 ASN A CA 1
ATOM 1882 C C . ASN A 1 236 ? -2.865 11.130 -6.961 1.00 93.62 236 ASN A C 1
ATOM 1884 O O . ASN A 1 236 ? -1.727 10.945 -7.393 1.00 93.62 236 ASN A O 1
ATOM 1888 N N . ILE A 1 237 ? -3.288 10.564 -5.831 1.00 93.31 237 ILE A N 1
ATOM 1889 C CA . ILE A 1 237 ? -2.382 9.898 -4.883 1.00 93.31 237 ILE A CA 1
ATOM 1890 C C . ILE A 1 237 ? -2.508 8.368 -4.841 1.00 93.31 237 ILE A C 1
ATOM 1892 O O . ILE A 1 237 ? -1.744 7.711 -4.119 1.00 93.31 237 ILE A O 1
ATOM 1896 N N . ARG A 1 238 ? -3.472 7.796 -5.569 1.00 96.00 238 ARG A N 1
ATOM 1897 C CA . ARG A 1 238 ? -3.818 6.368 -5.564 1.00 96.00 238 ARG A CA 1
ATOM 1898 C C . ARG A 1 238 ? -4.138 5.828 -6.958 1.00 96.00 238 ARG A C 1
ATOM 1900 O O . ARG A 1 238 ? -4.338 6.564 -7.925 1.00 96.00 238 ARG A O 1
ATOM 1907 N N . GLY A 1 239 ? -4.185 4.499 -7.051 1.00 97.31 239 GLY A N 1
ATOM 1908 C CA . GLY A 1 239 ? -4.283 3.764 -8.309 1.00 97.31 239 GLY A CA 1
ATOM 1909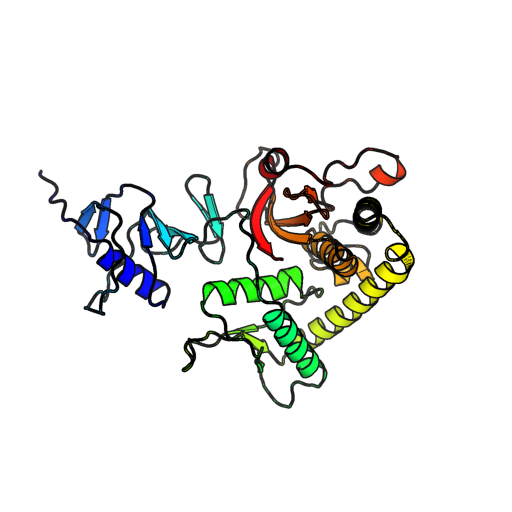 C C . GLY A 1 239 ? -5.514 4.108 -9.150 1.00 97.31 239 GLY A C 1
ATOM 1910 O O . GLY A 1 239 ? -5.414 4.127 -10.371 1.00 97.31 239 GLY A O 1
ATOM 1911 N N . TYR A 1 240 ? -6.657 4.451 -8.547 1.00 98.38 240 TYR A N 1
ATOM 1912 C CA . TYR A 1 240 ? -7.875 4.768 -9.301 1.00 98.38 240 TYR A CA 1
ATOM 1913 C C . TYR A 1 240 ? -7.684 5.945 -10.270 1.00 98.38 240 TYR A C 1
ATOM 1915 O O . TYR A 1 240 ? -8.114 5.870 -11.423 1.00 98.38 240 TYR A O 1
ATOM 1923 N N . LYS A 1 241 ? -6.981 7.005 -9.851 1.00 97.75 241 LYS A N 1
ATOM 1924 C CA . LYS A 1 241 ? -6.647 8.133 -10.735 1.00 97.75 241 LYS A CA 1
ATOM 1925 C C . LYS A 1 241 ? -5.658 7.752 -11.822 1.00 97.75 241 LYS A C 1
ATOM 1927 O O . LYS A 1 241 ? -5.859 8.129 -12.973 1.00 97.75 241 LYS A O 1
ATOM 1932 N N . GLY A 1 242 ? -4.655 6.940 -11.493 1.00 97.56 242 GLY A N 1
ATOM 1933 C CA . GLY A 1 242 ? -3.755 6.376 -12.500 1.00 97.56 242 GLY A CA 1
ATOM 1934 C C . GLY A 1 242 ? -4.517 5.589 -13.573 1.00 97.56 242 GLY A C 1
ATOM 1935 O O . GLY A 1 242 ? -4.308 5.803 -14.759 1.00 97.56 242 GLY A O 1
ATOM 1936 N N . LEU A 1 243 ? -5.476 4.754 -13.171 1.00 98.44 243 LEU A N 1
ATOM 1937 C CA . LEU A 1 243 ? -6.263 3.909 -14.076 1.00 98.44 243 LEU A CA 1
ATOM 1938 C C . LEU A 1 243 ? -7.285 4.680 -14.926 1.00 98.44 243 LEU A C 1
ATOM 1940 O O . LEU A 1 243 ? -7.620 4.236 -16.022 1.00 98.44 243 LEU A O 1
ATOM 1944 N N . THR A 1 244 ? -7.822 5.794 -14.423 1.00 98.06 244 THR A N 1
ATOM 1945 C CA . THR A 1 244 ? -8.897 6.547 -15.098 1.00 98.06 244 THR A CA 1
ATOM 1946 C C . THR A 1 244 ? -8.407 7.772 -15.861 1.00 98.06 244 THR A C 1
ATOM 1948 O O . THR A 1 244 ? -8.977 8.111 -16.897 1.00 98.06 244 THR A O 1
ATOM 1951 N N . GLU A 1 245 ? -7.361 8.432 -15.367 1.00 97.19 245 GLU A N 1
ATOM 1952 C CA . GLU A 1 245 ? -6.818 9.676 -15.922 1.00 97.19 245 GLU A CA 1
ATOM 1953 C C . GLU A 1 245 ? -5.405 9.498 -16.499 1.00 97.19 245 GLU A C 1
ATOM 1955 O O . GLU A 1 245 ? -4.899 10.419 -17.134 1.00 97.19 245 GLU A O 1
ATOM 1960 N N . GLY A 1 246 ? -4.758 8.344 -16.284 1.00 96.75 246 GLY A N 1
ATOM 1961 C CA . GLY A 1 246 ? -3.374 8.108 -16.708 1.00 96.75 246 GLY A CA 1
ATOM 1962 C C . GLY A 1 246 ? -2.350 8.904 -15.898 1.00 96.75 246 GLY A C 1
ATOM 1963 O O . GLY A 1 246 ? -1.233 9.097 -16.360 1.00 96.75 246 GLY A O 1
ATOM 1964 N N . LYS A 1 247 ? -2.717 9.424 -14.717 1.00 96.19 247 LYS A N 1
ATOM 1965 C CA . LYS A 1 247 ? -1.864 10.341 -13.949 1.00 96.19 247 LYS A CA 1
ATOM 1966 C C . LYS A 1 247 ? -1.991 10.160 -12.439 1.00 96.19 247 LYS A C 1
ATOM 1968 O O . LYS A 1 247 ? -3.091 10.264 -11.898 1.00 96.19 247 LYS A O 1
ATOM 1973 N N . THR A 1 248 ? -0.869 9.929 -11.754 1.00 97.50 248 THR A N 1
ATOM 1974 C CA . THR A 1 248 ? -0.813 9.712 -10.294 1.00 97.50 248 THR A CA 1
ATOM 1975 C C . THR A 1 248 ? 0.599 9.936 -9.731 1.00 97.50 248 THR A C 1
ATOM 1977 O O . THR A 1 248 ? 1.568 10.010 -10.475 1.00 97.50 248 THR A O 1
ATOM 1980 N N . VAL A 1 249 ? 0.747 10.052 -8.410 1.00 96.44 249 VAL A N 1
ATOM 1981 C CA . VAL A 1 249 ? 2.050 10.010 -7.714 1.00 96.44 249 VAL A CA 1
ATOM 1982 C C . VAL A 1 249 ? 2.518 8.572 -7.466 1.00 96.44 249 VAL A C 1
ATOM 1984 O O . VAL A 1 249 ? 1.806 7.612 -7.781 1.00 96.44 249 VAL A O 1
ATOM 1987 N N . CYS A 1 250 ? 3.672 8.428 -6.805 1.00 96.62 250 CYS A N 1
ATOM 1988 C CA . CYS A 1 250 ? 4.319 7.149 -6.528 1.00 96.62 250 CYS A CA 1
ATOM 1989 C C . CYS A 1 250 ? 3.437 6.071 -5.893 1.00 96.62 250 CYS A C 1
ATOM 1991 O O . CYS A 1 250 ? 3.503 4.916 -6.307 1.00 96.62 250 CYS A O 1
ATOM 1993 N N . GLY A 1 251 ? 2.540 6.443 -4.975 1.00 96.81 251 GLY A N 1
ATOM 1994 C CA . GLY A 1 251 ? 1.598 5.496 -4.378 1.00 96.81 251 GLY A CA 1
ATOM 1995 C C . GLY A 1 251 ? 0.687 4.815 -5.403 1.00 96.81 251 GLY A C 1
ATOM 1996 O O . GLY A 1 251 ? 0.476 3.609 -5.326 1.00 96.81 251 GLY A O 1
ATOM 1997 N N . GLY A 1 252 ? 0.189 5.546 -6.405 1.00 97.88 252 GLY A N 1
ATOM 1998 C CA . GLY A 1 252 ? -0.666 4.962 -7.440 1.00 97.88 252 GLY A CA 1
ATOM 1999 C C . GLY A 1 252 ? 0.088 4.054 -8.411 1.00 97.88 252 GLY A C 1
ATOM 2000 O O . GLY A 1 252 ? -0.430 2.993 -8.750 1.00 97.88 252 GLY A O 1
ATOM 2001 N N . TYR A 1 253 ? 1.323 4.408 -8.791 1.00 98.44 253 TYR A N 1
ATOM 2002 C CA . TYR A 1 253 ? 2.193 3.521 -9.580 1.00 98.44 253 TYR A CA 1
ATOM 2003 C C . TYR A 1 253 ? 2.416 2.196 -8.847 1.00 98.44 253 TYR A C 1
ATOM 2005 O O . TYR A 1 253 ? 2.161 1.128 -9.404 1.00 98.44 253 TYR A O 1
ATOM 2013 N N . ALA A 1 254 ? 2.840 2.274 -7.582 1.00 98.38 254 ALA A N 1
ATOM 2014 C CA . ALA A 1 254 ? 3.158 1.099 -6.784 1.00 98.38 254 ALA A CA 1
ATOM 2015 C C . ALA A 1 254 ? 1.923 0.227 -6.491 1.00 98.38 254 ALA A C 1
ATOM 2017 O O . ALA A 1 254 ? 2.029 -0.998 -6.449 1.00 98.38 254 ALA A O 1
ATOM 2018 N N . GLN A 1 255 ? 0.738 0.833 -6.336 1.00 98.50 255 GLN A N 1
ATOM 2019 C CA . GLN A 1 255 ? -0.527 0.105 -6.185 1.00 98.50 255 GLN A CA 1
ATOM 2020 C C . GLN A 1 255 ? -0.932 -0.639 -7.457 1.00 98.50 255 GLN A C 1
ATOM 2022 O O . GLN A 1 255 ? -1.311 -1.805 -7.383 1.00 98.50 255 GLN A O 1
ATOM 2027 N N . ILE A 1 256 ? -0.885 0.019 -8.620 1.00 98.75 256 ILE A N 1
ATOM 2028 C CA . ILE A 1 256 ? -1.297 -0.620 -9.877 1.00 98.75 256 ILE A CA 1
ATOM 2029 C C . ILE A 1 256 ? -0.337 -1.762 -10.222 1.00 98.75 256 ILE A C 1
ATOM 2031 O O . ILE A 1 256 ? -0.788 -2.851 -10.574 1.00 98.75 256 ILE A O 1
ATOM 2035 N N . PHE A 1 257 ? 0.970 -1.542 -10.048 1.00 98.81 257 PHE A N 1
ATOM 2036 C CA . PHE A 1 257 ? 1.974 -2.589 -10.210 1.00 98.81 257 PHE A CA 1
ATOM 2037 C C . PHE A 1 257 ? 1.729 -3.772 -9.264 1.00 98.81 257 PHE A C 1
ATOM 2039 O O . PHE A 1 257 ? 1.688 -4.911 -9.723 1.00 98.81 257 PHE A O 1
ATOM 2046 N N . TYR A 1 258 ? 1.509 -3.506 -7.968 1.00 98.69 258 TYR A N 1
ATOM 2047 C CA . TYR A 1 258 ? 1.193 -4.533 -6.970 1.00 98.69 258 TYR A CA 1
ATOM 2048 C C . TYR A 1 258 ? -0.007 -5.382 -7.404 1.00 98.69 258 TYR A C 1
ATOM 2050 O O . TYR A 1 258 ? 0.113 -6.594 -7.540 1.00 98.69 258 TYR A O 1
ATOM 2058 N N . TRP A 1 259 ? -1.145 -4.759 -7.722 1.00 98.62 259 TRP A N 1
ATOM 2059 C CA . TRP A 1 259 ? -2.360 -5.507 -8.049 1.00 98.62 259 TRP A CA 1
ATOM 2060 C C . TRP A 1 259 ? -2.265 -6.309 -9.350 1.00 98.62 259 TRP A C 1
ATOM 2062 O O . TRP A 1 259 ? -2.831 -7.398 -9.433 1.00 98.62 259 TRP A O 1
ATOM 2072 N N . LEU A 1 260 ? -1.552 -5.810 -10.363 1.00 98.81 260 LEU A N 1
ATOM 2073 C CA . LEU A 1 260 ? -1.323 -6.573 -11.592 1.00 98.81 260 LEU A CA 1
ATOM 2074 C C . LEU A 1 260 ? -0.393 -7.774 -11.355 1.00 98.81 260 LEU A C 1
ATOM 2076 O O . LEU A 1 260 ? -0.628 -8.834 -11.937 1.00 98.81 260 LEU A O 1
ATOM 2080 N N . CYS A 1 261 ? 0.624 -7.632 -10.499 1.00 98.69 261 CYS A N 1
ATOM 2081 C CA . CYS A 1 261 ? 1.504 -8.729 -10.086 1.00 98.69 261 CYS A CA 1
ATOM 2082 C C . CYS A 1 261 ? 0.754 -9.783 -9.254 1.00 98.69 261 CYS A C 1
ATOM 2084 O O . CYS A 1 261 ? 0.849 -10.969 -9.571 1.00 98.69 261 CYS A O 1
ATOM 2086 N N . GLU A 1 262 ? -0.078 -9.359 -8.300 1.00 98.00 262 GLU A N 1
ATOM 2087 C CA . GLU A 1 262 ? -0.951 -10.247 -7.518 1.00 98.00 262 GLU A CA 1
ATOM 2088 C C . GLU A 1 262 ? -1.886 -11.062 -8.428 1.00 98.00 262 GLU A C 1
ATOM 2090 O O . GLU A 1 262 ? -1.940 -12.290 -8.351 1.00 98.00 262 GLU A O 1
ATOM 2095 N N . MET A 1 263 ? -2.570 -10.410 -9.380 1.00 98.31 263 MET A N 1
ATOM 2096 C CA . MET A 1 263 ? -3.415 -11.100 -10.372 1.00 98.31 263 MET A CA 1
ATOM 2097 C C . MET A 1 263 ? -2.618 -12.071 -11.259 1.00 98.31 263 MET A C 1
ATOM 2099 O O . MET A 1 263 ? -3.148 -13.074 -11.741 1.00 98.31 263 MET A O 1
ATOM 2103 N N . ALA A 1 264 ? -1.339 -11.782 -11.485 1.00 98.00 264 ALA A N 1
ATOM 2104 C CA . ALA A 1 264 ? -0.413 -12.612 -12.240 1.00 98.00 264 ALA A CA 1
ATOM 2105 C C . ALA A 1 264 ? 0.196 -13.774 -11.437 1.00 98.00 264 ALA A C 1
ATOM 2107 O O . ALA A 1 264 ? 0.919 -14.579 -12.036 1.00 98.00 264 ALA A O 1
ATOM 2108 N N . GLY A 1 265 ? -0.100 -13.874 -10.136 1.00 97.25 265 GLY A N 1
ATOM 2109 C CA . GLY A 1 265 ? 0.493 -14.858 -9.232 1.00 97.25 265 GLY A CA 1
ATOM 2110 C C . GLY A 1 265 ? 1.989 -14.637 -9.004 1.00 97.25 265 GLY A C 1
ATOM 2111 O O . GLY A 1 265 ? 2.708 -15.605 -8.768 1.00 97.25 265 GLY A O 1
ATOM 2112 N N . ILE A 1 266 ? 2.461 -13.396 -9.149 1.00 98.12 266 ILE A N 1
ATOM 2113 C CA . ILE A 1 266 ? 3.846 -13.005 -8.888 1.00 98.12 266 ILE A CA 1
ATOM 2114 C C . ILE A 1 266 ? 3.911 -12.475 -7.462 1.00 98.12 266 ILE A C 1
ATOM 2116 O O . ILE A 1 266 ? 3.212 -11.522 -7.138 1.00 98.12 266 ILE A O 1
ATOM 2120 N N . ASP A 1 267 ? 4.790 -13.060 -6.654 1.00 97.50 267 ASP A N 1
ATOM 2121 C CA . ASP A 1 267 ? 5.075 -12.622 -5.289 1.00 97.50 267 ASP A CA 1
ATOM 2122 C C . ASP A 1 267 ? 5.590 -11.176 -5.298 1.00 97.50 267 ASP A C 1
ATOM 2124 O O . ASP A 1 267 ? 6.682 -10.883 -5.806 1.00 97.50 267 ASP A O 1
ATOM 2128 N N . VAL A 1 268 ? 4.755 -10.262 -4.804 1.00 97.81 268 VAL A N 1
ATOM 2129 C CA . VAL A 1 268 ? 4.974 -8.821 -4.830 1.00 97.81 268 VAL A CA 1
ATOM 2130 C C . VAL A 1 268 ? 4.644 -8.215 -3.483 1.00 97.81 268 VAL A C 1
ATOM 2132 O O . VAL A 1 268 ? 3.693 -8.585 -2.810 1.00 97.81 268 VAL A O 1
ATOM 2135 N N . GLU A 1 269 ? 5.417 -7.206 -3.113 1.00 97.88 269 GLU A N 1
ATOM 2136 C CA . GLU A 1 269 ? 5.199 -6.467 -1.885 1.00 97.88 269 GLU A CA 1
ATOM 2137 C C . GLU A 1 269 ? 5.205 -4.972 -2.172 1.00 97.88 269 GLU A C 1
ATOM 2139 O O . GLU A 1 269 ? 5.998 -4.458 -2.971 1.00 97.88 269 GLU A O 1
ATOM 2144 N N . TYR A 1 270 ? 4.299 -4.260 -1.512 1.00 97.81 270 TYR A N 1
ATOM 2145 C CA . TYR A 1 270 ? 4.232 -2.809 -1.533 1.00 97.81 270 TYR A CA 1
ATOM 2146 C C . TYR A 1 270 ? 5.146 -2.245 -0.447 1.00 97.81 270 TYR A C 1
ATOM 2148 O O . TYR A 1 270 ? 4.967 -2.524 0.741 1.00 97.81 270 TYR A O 1
ATOM 2156 N N . VAL A 1 271 ? 6.096 -1.399 -0.832 1.00 97.12 271 VAL A N 1
ATOM 2157 C CA . VAL A 1 271 ? 7.016 -0.749 0.100 1.00 97.12 271 VAL A CA 1
ATOM 2158 C C . VAL A 1 271 ? 6.661 0.725 0.201 1.00 97.12 271 VAL A C 1
ATOM 2160 O O . VAL A 1 271 ? 6.617 1.439 -0.799 1.00 97.12 271 VAL A O 1
ATOM 2163 N N . TYR A 1 272 ? 6.435 1.195 1.424 1.00 93.81 272 TYR A N 1
ATOM 2164 C CA . TYR A 1 272 ? 6.360 2.619 1.729 1.00 93.81 272 TYR A CA 1
ATOM 2165 C C . TYR A 1 272 ? 7.607 3.025 2.497 1.00 93.81 272 TYR A C 1
ATOM 2167 O O . TYR A 1 272 ? 8.043 2.327 3.417 1.00 93.81 272 TYR A O 1
ATOM 2175 N N . GLY A 1 273 ? 8.160 4.178 2.161 1.00 92.75 273 GLY A N 1
ATOM 2176 C CA . GLY A 1 273 ? 9.409 4.626 2.738 1.00 92.75 273 GLY A CA 1
ATOM 2177 C C . GLY A 1 273 ? 9.705 6.079 2.439 1.00 92.75 273 GLY A C 1
ATOM 2178 O O . GLY A 1 273 ? 8.798 6.904 2.316 1.00 92.75 273 GLY A O 1
ATOM 2179 N N . ALA A 1 274 ? 10.989 6.367 2.297 1.00 91.06 274 ALA A N 1
ATOM 2180 C CA . ALA A 1 274 ? 11.486 7.626 1.787 1.00 91.06 274 ALA A CA 1
ATOM 2181 C C . ALA A 1 274 ? 12.478 7.413 0.647 1.00 91.06 274 ALA A C 1
ATOM 2183 O O . ALA A 1 274 ? 13.163 6.392 0.577 1.00 91.06 274 ALA A O 1
ATOM 2184 N N . ARG A 1 275 ? 12.568 8.406 -0.229 1.00 89.31 275 ARG A N 1
ATOM 2185 C CA . ARG A 1 275 ? 13.626 8.531 -1.232 1.00 89.31 275 ARG A CA 1
ATOM 2186 C C . ARG A 1 275 ? 14.695 9.506 -0.743 1.00 89.31 275 ARG A C 1
ATOM 2188 O O . ARG A 1 275 ? 14.417 10.355 0.096 1.00 89.31 275 ARG A O 1
ATOM 2195 N N . CYS A 1 276 ? 15.909 9.422 -1.265 1.00 86.56 276 CYS A N 1
ATOM 2196 C CA . CYS A 1 276 ? 16.939 10.394 -0.923 1.00 86.56 276 CYS A CA 1
ATOM 2197 C C . CYS A 1 276 ? 16.732 11.735 -1.656 1.00 86.56 276 CYS A C 1
ATOM 2199 O O . CYS A 1 276 ? 16.173 11.812 -2.758 1.00 86.56 276 CYS A O 1
ATOM 2201 N N . ASN A 1 277 ? 17.260 12.798 -1.061 1.00 82.44 277 ASN A N 1
ATOM 2202 C CA . ASN A 1 277 ? 17.511 14.083 -1.693 1.00 82.44 277 ASN A CA 1
ATOM 2203 C C . ASN A 1 277 ? 18.670 13.987 -2.695 1.00 82.44 277 ASN A C 1
ATOM 2205 O O . ASN A 1 277 ? 19.395 12.991 -2.758 1.00 82.44 277 ASN A O 1
ATOM 2209 N N . LEU A 1 278 ? 18.880 15.054 -3.474 1.00 79.38 278 LEU A N 1
ATOM 2210 C CA . LEU A 1 278 ? 19.971 15.132 -4.459 1.00 79.38 278 LEU A CA 1
ATOM 2211 C C . LEU A 1 278 ? 21.369 14.969 -3.838 1.00 79.38 278 LEU A C 1
ATOM 2213 O O . LEU A 1 278 ? 22.299 14.569 -4.533 1.00 79.38 278 LEU A O 1
ATOM 2217 N N . ASP A 1 279 ? 21.523 15.285 -2.552 1.00 81.56 279 ASP A N 1
ATOM 2218 C CA . ASP A 1 279 ? 22.769 15.128 -1.798 1.00 81.56 279 ASP A CA 1
ATOM 2219 C C . ASP A 1 279 ? 22.905 13.755 -1.109 1.00 81.56 279 ASP A C 1
ATOM 2221 O O . ASP A 1 279 ? 23.894 13.512 -0.418 1.00 81.56 279 ASP A O 1
ATOM 2225 N N . GLY A 1 280 ? 21.937 12.853 -1.307 1.00 79.06 280 GLY A N 1
ATOM 2226 C CA . GLY A 1 280 ? 21.898 11.522 -0.702 1.00 79.06 280 GLY A CA 1
ATOM 2227 C C . GLY A 1 280 ? 21.351 11.485 0.728 1.00 79.06 280 GLY A C 1
ATOM 2228 O O . GLY A 1 280 ? 21.289 10.407 1.313 1.00 79.06 280 GLY A O 1
ATOM 2229 N N . SER A 1 281 ? 20.947 12.622 1.302 1.00 82.06 281 SER A N 1
ATOM 2230 C CA . SER A 1 281 ? 20.295 12.660 2.617 1.00 82.06 281 SER A CA 1
ATOM 2231 C C . SER A 1 281 ? 18.821 12.258 2.534 1.00 82.06 281 SER A C 1
ATOM 2233 O O . SER A 1 281 ? 18.195 12.397 1.488 1.00 82.06 281 SER A O 1
ATOM 2235 N N . PHE A 1 282 ? 18.243 11.798 3.641 1.00 82.56 282 PHE A N 1
ATOM 2236 C CA . PHE A 1 282 ? 16.798 11.613 3.774 1.00 82.56 282 PHE A CA 1
ATOM 2237 C C . PHE A 1 282 ? 16.242 12.723 4.665 1.00 82.56 282 PHE A C 1
ATOM 2239 O O . PHE A 1 282 ? 16.767 12.966 5.753 1.00 82.56 282 PHE A O 1
ATOM 2246 N N . GLY A 1 283 ? 15.209 13.411 4.194 1.00 72.94 283 GLY A N 1
ATOM 2247 C CA . GLY A 1 283 ? 14.481 14.437 4.925 1.00 72.94 283 GLY A CA 1
ATOM 2248 C C . GLY A 1 283 ? 13.086 13.973 5.339 1.00 72.94 283 GLY A C 1
ATOM 2249 O O . GLY A 1 283 ? 12.568 12.959 4.870 1.00 72.94 283 GLY A O 1
ATOM 2250 N N . ASP A 1 284 ? 12.452 14.754 6.211 1.00 68.00 284 ASP A N 1
ATOM 2251 C CA . ASP A 1 284 ? 11.175 14.384 6.837 1.00 68.00 284 ASP A CA 1
ATOM 2252 C C . ASP A 1 284 ? 9.987 14.333 5.853 1.00 68.00 284 ASP A C 1
ATOM 2254 O O . ASP A 1 284 ? 8.977 13.706 6.151 1.00 68.00 284 ASP A O 1
ATOM 2258 N N . ASN A 1 285 ? 10.102 14.958 4.673 1.00 68.19 285 ASN A N 1
ATOM 2259 C CA . ASN A 1 285 ? 9.039 15.025 3.656 1.00 68.19 285 ASN A CA 1
ATOM 2260 C C . ASN A 1 285 ? 9.334 14.199 2.395 1.00 68.19 285 ASN A C 1
ATOM 2262 O O . ASN A 1 285 ? 8.635 14.344 1.391 1.00 68.19 285 ASN A O 1
ATOM 2266 N N . ASP A 1 286 ? 10.340 13.327 2.422 1.00 81.75 286 ASP A N 1
ATOM 2267 C CA . ASP A 1 286 ? 10.762 12.577 1.235 1.00 81.75 286 ASP A CA 1
ATOM 2268 C C . ASP A 1 286 ? 10.009 11.255 1.058 1.00 81.75 286 ASP A C 1
ATOM 2270 O O . ASP A 1 286 ? 10.558 10.288 0.533 1.00 81.75 286 ASP A O 1
ATOM 2274 N N . HIS A 1 287 ? 8.749 11.199 1.500 1.00 88.88 287 HIS A N 1
ATOM 2275 C CA . HIS A 1 287 ? 7.919 10.003 1.398 1.00 88.88 287 HIS A CA 1
ATOM 2276 C C . HIS A 1 287 ? 7.864 9.464 -0.029 1.00 88.88 287 HIS A C 1
ATOM 2278 O O . HIS A 1 287 ? 7.683 10.209 -0.995 1.00 88.88 287 HIS A O 1
ATOM 2284 N N . HIS A 1 288 ? 7.994 8.148 -0.142 1.00 94.38 288 HIS A N 1
ATOM 2285 C CA . HIS A 1 288 ? 8.026 7.464 -1.421 1.00 94.38 288 HIS A CA 1
ATOM 2286 C C . HIS A 1 288 ? 7.422 6.067 -1.327 1.00 94.38 288 HIS A C 1
ATOM 2288 O O . HIS A 1 288 ? 7.306 5.501 -0.238 1.00 94.38 288 HIS A O 1
ATOM 2294 N N . ALA A 1 289 ? 7.023 5.523 -2.472 1.00 96.25 289 ALA A N 1
ATOM 2295 C CA . ALA A 1 289 ? 6.458 4.188 -2.569 1.00 96.25 289 ALA A CA 1
ATOM 2296 C C . ALA A 1 289 ? 6.959 3.470 -3.820 1.00 96.25 289 ALA A C 1
ATOM 2298 O O . ALA A 1 289 ? 7.059 4.073 -4.888 1.00 96.25 289 ALA A O 1
ATOM 2299 N N . TRP A 1 290 ? 7.259 2.187 -3.666 1.00 97.88 290 TRP A N 1
ATOM 2300 C CA . TRP A 1 290 ? 7.772 1.308 -4.714 1.00 97.88 290 TRP A CA 1
ATOM 2301 C C . TRP A 1 290 ? 7.369 -0.138 -4.408 1.00 97.88 290 TRP A C 1
ATOM 2303 O O . TRP A 1 290 ? 6.641 -0.402 -3.448 1.00 97.88 290 TRP A O 1
ATOM 2313 N N . ASN A 1 291 ? 7.846 -1.088 -5.207 1.00 98.25 291 ASN A N 1
ATOM 2314 C CA . ASN A 1 291 ? 7.585 -2.504 -4.990 1.00 98.25 291 ASN A CA 1
ATOM 2315 C C . ASN A 1 291 ? 8.879 -3.302 -4.898 1.00 98.25 291 ASN A C 1
ATOM 2317 O O . ASN A 1 291 ? 9.920 -2.917 -5.434 1.00 98.25 291 ASN A O 1
ATOM 2321 N N . ARG A 1 292 ? 8.803 -4.465 -4.264 1.00 97.50 292 ARG A N 1
ATOM 2322 C CA . ARG A 1 292 ? 9.785 -5.528 -4.469 1.00 97.50 292 ARG A CA 1
ATOM 2323 C C . ARG A 1 292 ? 9.057 -6.803 -4.853 1.00 97.50 292 ARG A C 1
ATOM 2325 O O . ARG A 1 292 ? 7.924 -7.005 -4.437 1.00 97.50 292 ARG A O 1
ATOM 2332 N N . VAL A 1 293 ? 9.685 -7.619 -5.683 1.00 97.94 293 VAL A N 1
ATOM 2333 C CA . VAL A 1 293 ? 9.097 -8.847 -6.222 1.00 97.94 293 VAL A CA 1
ATOM 2334 C C . VAL A 1 293 ? 10.077 -9.992 -6.096 1.00 97.94 293 VAL A C 1
ATOM 2336 O O . VAL A 1 293 ? 11.291 -9.785 -6.163 1.00 97.94 293 VAL A O 1
ATOM 2339 N N . ARG A 1 294 ? 9.562 -11.203 -5.952 1.00 97.31 294 ARG A N 1
ATOM 2340 C CA . ARG A 1 294 ? 10.363 -12.422 -5.921 1.00 97.31 294 ARG A CA 1
ATOM 2341 C C . ARG A 1 294 ? 9.860 -13.366 -7.001 1.00 97.31 294 ARG A C 1
ATOM 2343 O O . ARG A 1 294 ? 8.668 -13.610 -7.126 1.00 97.31 294 ARG A O 1
ATOM 2350 N N . LEU A 1 295 ? 10.778 -13.867 -7.821 1.00 97.12 295 LEU A N 1
ATOM 2351 C CA . LEU A 1 295 ? 10.432 -14.823 -8.871 1.00 97.12 295 LEU A CA 1
ATOM 2352 C C . LEU A 1 295 ? 10.390 -16.236 -8.299 1.00 97.12 295 LEU A C 1
ATOM 2354 O O . LEU A 1 295 ? 11.134 -16.567 -7.366 1.00 97.12 295 LEU A O 1
ATOM 2358 N N . THR A 1 296 ? 9.568 -17.089 -8.899 1.00 96.69 296 THR A N 1
ATOM 2359 C CA . THR A 1 296 ? 9.448 -18.484 -8.491 1.00 96.69 296 THR A CA 1
ATOM 2360 C C . THR A 1 296 ? 10.810 -19.176 -8.580 1.00 96.69 296 THR A C 1
ATOM 2362 O O . THR A 1 296 ? 11.465 -19.192 -9.622 1.00 96.69 296 THR A O 1
ATOM 2365 N N . GLY A 1 297 ? 11.245 -19.774 -7.469 1.00 94.81 297 GLY A N 1
ATOM 2366 C CA . GLY A 1 297 ? 12.535 -20.464 -7.379 1.00 94.81 297 GLY A CA 1
ATOM 2367 C C . GLY A 1 297 ? 13.735 -19.557 -7.087 1.00 94.81 297 GLY A C 1
ATOM 2368 O O . GLY A 1 297 ? 14.866 -20.040 -7.117 1.00 94.81 297 GLY A O 1
ATOM 2369 N N . THR A 1 298 ? 13.512 -18.275 -6.785 1.00 94.31 298 THR A N 1
ATOM 2370 C CA . THR A 1 298 ? 14.545 -17.357 -6.277 1.00 94.31 298 THR A CA 1
ATOM 2371 C C . THR A 1 298 ? 14.354 -17.082 -4.786 1.00 94.31 298 THR A C 1
ATOM 2373 O O . THR A 1 298 ? 13.228 -17.063 -4.297 1.00 94.31 298 THR A O 1
ATOM 2376 N N . GLU A 1 299 ? 15.453 -16.879 -4.055 1.00 91.19 299 GLU A N 1
ATOM 2377 C CA . GLU A 1 299 ? 15.408 -16.519 -2.627 1.00 91.19 299 GLU A CA 1
ATOM 2378 C C . GLU A 1 299 ? 15.406 -14.998 -2.406 1.00 91.19 299 GLU A C 1
ATOM 2380 O O . GLU A 1 299 ? 14.878 -14.509 -1.408 1.00 91.19 299 GLU A O 1
ATOM 2385 N N . GLU A 1 300 ? 15.981 -14.241 -3.343 1.00 93.62 300 GLU A N 1
ATOM 2386 C CA . GLU A 1 300 ? 16.174 -12.797 -3.222 1.00 93.62 300 GLU A CA 1
ATOM 2387 C C . GLU A 1 300 ? 15.065 -12.005 -3.921 1.00 93.62 300 GLU A C 1
ATOM 2389 O O . GLU A 1 300 ? 14.630 -12.342 -5.023 1.00 93.62 300 GLU A O 1
ATOM 2394 N N . TYR A 1 301 ? 14.658 -10.896 -3.302 1.00 95.88 301 TYR A N 1
ATOM 2395 C CA . TYR A 1 301 ? 13.762 -9.933 -3.935 1.00 95.88 301 TYR A CA 1
ATOM 2396 C C . TYR A 1 301 ? 14.514 -9.026 -4.912 1.00 95.88 301 TYR A C 1
ATOM 2398 O O . TYR A 1 301 ? 15.589 -8.503 -4.607 1.00 95.88 301 TYR A O 1
ATOM 2406 N N . GLY A 1 302 ? 13.886 -8.759 -6.055 1.00 97.00 302 GLY A N 1
ATOM 2407 C CA . GLY A 1 302 ? 14.226 -7.657 -6.944 1.00 97.00 302 GLY A CA 1
ATOM 2408 C C . GLY A 1 302 ? 13.375 -6.424 -6.646 1.00 97.00 302 GLY A C 1
ATOM 2409 O O . GLY A 1 302 ? 12.154 -6.501 -6.540 1.00 97.00 302 GLY A O 1
ATOM 2410 N N . TYR A 1 303 ? 14.015 -5.266 -6.544 1.00 97.25 303 TYR A N 1
ATOM 2411 C CA . TYR A 1 303 ? 13.378 -3.990 -6.229 1.00 97.25 303 TYR A CA 1
ATOM 2412 C C . TYR A 1 303 ? 12.987 -3.246 -7.507 1.00 97.25 303 TYR A C 1
ATOM 2414 O O . TYR A 1 303 ? 13.791 -3.135 -8.438 1.00 97.25 303 TYR A O 1
ATOM 2422 N N . CYS A 1 304 ? 11.746 -2.764 -7.549 1.00 97.44 304 CYS A N 1
ATOM 2423 C CA . CYS A 1 304 ? 11.120 -2.130 -8.702 1.00 97.44 304 CYS A CA 1
ATOM 2424 C C . CYS A 1 304 ? 10.533 -0.763 -8.322 1.00 97.44 304 CYS A C 1
ATOM 2426 O O . CYS A 1 304 ? 9.571 -0.695 -7.560 1.00 97.44 304 CYS A O 1
ATOM 2428 N N . ASP A 1 305 ? 11.059 0.315 -8.902 1.00 96.50 305 ASP A N 1
ATOM 2429 C CA . ASP A 1 305 ? 10.452 1.648 -8.837 1.00 96.50 305 ASP A CA 1
ATOM 2430 C C . ASP A 1 305 ? 10.040 2.092 -10.241 1.00 96.50 305 ASP A C 1
ATOM 2432 O O . ASP A 1 305 ? 10.871 2.464 -11.067 1.00 96.50 305 ASP A O 1
ATOM 2436 N N . ALA A 1 306 ? 8.744 2.013 -10.531 1.00 94.12 306 ALA A N 1
ATOM 2437 C CA . ALA A 1 306 ? 8.193 2.426 -11.820 1.00 94.12 306 ALA A CA 1
ATOM 2438 C C . ALA A 1 306 ? 8.091 3.956 -11.971 1.00 94.12 306 ALA A C 1
ATOM 2440 O O . ALA A 1 306 ? 7.890 4.452 -13.072 1.00 94.12 306 ALA A O 1
ATOM 2441 N N . THR A 1 307 ? 8.227 4.718 -10.885 1.00 90.38 307 THR A N 1
ATOM 2442 C CA . THR A 1 307 ? 8.051 6.180 -10.882 1.00 90.38 307 THR A CA 1
ATOM 2443 C C . THR A 1 307 ? 9.333 6.915 -11.233 1.00 90.38 307 THR A C 1
ATOM 2445 O O . THR A 1 307 ? 9.297 8.015 -11.779 1.00 90.38 307 THR A O 1
ATOM 2448 N N . TRP A 1 308 ? 10.475 6.303 -10.918 1.00 85.75 308 TRP A N 1
ATOM 2449 C CA . TRP A 1 308 ? 11.799 6.812 -11.259 1.00 85.75 308 TRP A CA 1
ATOM 2450 C C . TRP A 1 308 ? 12.283 6.330 -12.629 1.00 85.75 308 TRP A C 1
ATOM 2452 O O . TRP A 1 308 ? 13.322 6.790 -13.106 1.00 85.75 308 TRP A O 1
ATOM 2462 N N . GLU A 1 309 ? 11.548 5.425 -13.279 1.00 86.50 309 GLU A N 1
ATOM 2463 C CA . GLU A 1 309 ? 11.844 4.974 -14.634 1.00 86.50 309 GLU A CA 1
ATOM 2464 C C . GLU A 1 309 ? 11.350 5.992 -15.674 1.00 86.50 309 GLU A C 1
ATOM 2466 O O . GLU A 1 309 ? 10.162 6.310 -15.720 1.00 86.50 309 GLU A O 1
ATOM 2471 N N . PRO A 1 310 ? 12.230 6.503 -16.552 1.00 74.56 310 PRO A N 1
ATOM 2472 C CA . PRO A 1 310 ? 11.794 7.355 -17.652 1.00 74.56 310 PRO A CA 1
ATOM 2473 C C . PRO A 1 310 ? 10.888 6.606 -18.641 1.00 74.56 310 PRO A C 1
ATOM 2475 O O . PRO A 1 310 ? 11.311 5.620 -19.250 1.00 74.56 310 PRO A O 1
ATOM 2478 N N . GLY A 1 311 ? 9.672 7.124 -18.848 1.00 70.69 311 GLY A N 1
ATOM 2479 C CA . GLY A 1 311 ? 8.640 6.515 -19.699 1.00 70.69 311 GLY A CA 1
ATOM 2480 C C . GLY A 1 311 ? 9.045 6.262 -21.156 1.00 70.69 311 GLY A C 1
ATOM 2481 O O . GLY A 1 311 ? 8.564 5.323 -21.780 1.00 70.69 311 GLY A O 1
ATOM 2482 N N . ASP A 1 312 ? 9.991 7.033 -21.699 1.00 72.62 312 ASP A N 1
ATOM 2483 C CA . ASP A 1 312 ? 10.450 6.908 -23.088 1.00 72.62 312 ASP A CA 1
ATOM 2484 C C . ASP A 1 312 ? 11.486 5.787 -23.304 1.00 72.62 312 ASP A C 1
ATOM 2486 O O . ASP A 1 312 ? 11.872 5.496 -24.439 1.00 72.62 312 ASP A O 1
ATOM 2490 N N . ARG A 1 313 ? 11.982 5.140 -22.241 1.00 77.25 313 ARG A N 1
ATOM 2491 C CA . ARG A 1 313 ? 13.058 4.141 -22.360 1.00 77.25 313 ARG A CA 1
ATOM 2492 C C . ARG A 1 313 ? 12.637 2.868 -23.061 1.00 77.25 313 ARG A C 1
ATOM 2494 O O . ARG A 1 313 ? 13.416 2.372 -23.877 1.00 77.25 313 ARG A O 1
ATOM 2501 N N . ALA A 1 314 ? 11.447 2.360 -22.751 1.00 71.06 314 ALA A N 1
ATOM 2502 C CA . ALA A 1 314 ? 10.921 1.149 -23.370 1.00 71.06 314 ALA A CA 1
ATOM 2503 C C . ALA A 1 314 ? 10.787 1.344 -24.889 1.00 71.06 314 ALA A C 1
ATOM 2505 O O . ALA A 1 314 ? 11.320 0.552 -25.667 1.00 71.06 314 ALA A O 1
ATOM 2506 N N . GLU A 1 315 ? 10.208 2.471 -25.316 1.00 71.56 315 GLU A N 1
ATOM 2507 C CA . GLU A 1 315 ? 10.083 2.847 -26.732 1.00 71.56 315 GLU A CA 1
ATOM 2508 C C . GLU A 1 315 ? 11.442 2.979 -27.433 1.00 71.56 315 GLU A C 1
ATOM 2510 O O . GLU A 1 315 ? 11.598 2.645 -28.609 1.00 71.56 315 GLU A O 1
ATOM 2515 N N . ARG A 1 316 ? 12.457 3.444 -26.699 1.00 74.00 316 ARG A N 1
ATOM 2516 C CA . ARG A 1 316 ? 13.827 3.625 -27.194 1.00 74.00 316 ARG A CA 1
ATOM 2517 C C . ARG A 1 316 ? 14.681 2.356 -27.117 1.00 74.00 316 ARG A C 1
ATOM 2519 O O . ARG A 1 316 ? 15.866 2.421 -27.451 1.00 74.00 316 ARG A O 1
ATOM 2526 N N . GLY A 1 317 ? 14.126 1.228 -26.663 1.00 73.38 317 GLY A N 1
ATOM 2527 C CA . GLY A 1 317 ? 14.860 -0.025 -26.461 1.00 73.38 317 GLY A CA 1
ATOM 2528 C C . GLY A 1 317 ? 16.019 0.106 -25.466 1.00 73.38 317 GLY A C 1
ATOM 2529 O O . GLY A 1 317 ? 17.026 -0.595 -25.583 1.00 73.38 317 GLY A O 1
ATOM 2530 N N . MET A 1 318 ? 15.925 1.052 -24.528 1.00 76.81 318 MET A N 1
ATOM 2531 C CA . MET A 1 318 ? 16.952 1.289 -23.518 1.00 76.81 318 MET A CA 1
ATOM 2532 C C . MET A 1 318 ? 16.745 0.362 -22.313 1.00 76.81 318 MET A C 1
ATOM 2534 O O . MET A 1 318 ? 15.605 0.091 -21.942 1.00 76.81 318 MET A O 1
ATOM 2538 N N . PRO A 1 319 ? 17.824 -0.086 -21.643 1.00 82.38 319 PRO A N 1
ATOM 2539 C CA . PRO A 1 319 ? 17.695 -0.857 -20.414 1.00 82.38 319 PRO A CA 1
ATOM 2540 C C . PRO A 1 319 ? 16.927 -0.087 -19.334 1.00 82.38 319 PRO A C 1
ATOM 2542 O O . PRO A 1 319 ? 17.176 1.110 -19.121 1.00 82.38 319 PRO A O 1
ATOM 2545 N N . ARG A 1 320 ? 16.054 -0.817 -18.633 1.00 88.44 320 ARG A N 1
ATOM 2546 C CA . ARG A 1 320 ? 15.330 -0.356 -17.443 1.00 88.44 320 ARG A CA 1
ATOM 2547 C C . ARG A 1 320 ? 16.328 -0.003 -16.337 1.00 88.44 320 ARG A C 1
ATOM 2549 O O . ARG A 1 320 ? 17.268 -0.758 -16.070 1.00 88.44 320 ARG A O 1
ATOM 2556 N N . GLN A 1 321 ? 16.176 1.165 -15.727 1.00 89.44 321 GLN A N 1
ATOM 2557 C CA . GLN A 1 321 ? 17.044 1.650 -14.662 1.00 89.44 321 GLN A CA 1
ATOM 2558 C C . GLN A 1 321 ? 16.585 1.259 -13.270 1.00 89.44 321 GLN A C 1
ATOM 2560 O O . GLN A 1 321 ? 17.457 1.095 -12.422 1.00 89.44 321 GLN A O 1
ATOM 2565 N N . TYR A 1 322 ? 15.294 1.074 -13.030 1.00 93.56 322 TYR A N 1
ATOM 2566 C CA . TYR A 1 322 ? 14.770 0.838 -11.683 1.00 93.56 322 TYR A CA 1
ATOM 2567 C C . TYR A 1 322 ? 13.949 -0.443 -11.587 1.00 93.56 322 TYR A C 1
ATOM 2569 O O . TYR A 1 322 ? 13.136 -0.591 -10.687 1.00 93.56 322 TYR A O 1
ATOM 2577 N N . PHE A 1 323 ? 14.198 -1.390 -12.489 1.00 96.06 323 PHE A N 1
ATOM 2578 C CA . PHE A 1 323 ? 13.550 -2.693 -12.518 1.00 96.06 323 PHE A CA 1
ATOM 2579 C C . PHE A 1 323 ? 14.477 -3.792 -11.989 1.00 96.06 323 PHE A C 1
ATOM 2581 O O . PHE A 1 323 ? 15.596 -3.949 -12.483 1.00 96.06 323 PHE A O 1
ATOM 2588 N N . MET A 1 324 ? 13.987 -4.592 -11.039 1.00 95.88 324 MET A N 1
ATOM 2589 C CA . MET A 1 324 ? 14.655 -5.794 -10.521 1.00 95.88 324 MET A CA 1
ATOM 2590 C C . MET A 1 324 ? 16.082 -5.542 -10.010 1.00 95.88 324 MET A C 1
ATOM 2592 O O . MET A 1 324 ? 17.012 -6.298 -10.298 1.00 95.88 324 MET A O 1
ATOM 2596 N N . ARG A 1 325 ? 16.257 -4.456 -9.251 1.00 95.88 325 ARG A N 1
ATOM 2597 C CA . ARG A 1 325 ? 17.521 -4.094 -8.595 1.00 95.88 325 ARG A CA 1
ATOM 2598 C C . ARG A 1 325 ? 17.765 -4.917 -7.338 1.00 95.88 325 ARG A C 1
ATOM 2600 O O . ARG A 1 325 ? 16.818 -5.327 -6.678 1.00 95.88 325 ARG A O 1
ATOM 2607 N N . ASN A 1 326 ? 19.031 -5.128 -6.985 1.00 94.62 326 ASN A N 1
ATOM 2608 C CA . ASN A 1 326 ? 19.374 -5.738 -5.700 1.00 94.62 326 ASN A CA 1
ATOM 2609 C C . ASN A 1 326 ? 19.275 -4.714 -4.558 1.00 94.62 326 ASN A C 1
ATOM 2611 O O . ASN A 1 326 ? 19.371 -3.503 -4.778 1.00 94.62 326 ASN A O 1
ATOM 2615 N N . LEU A 1 327 ? 19.137 -5.217 -3.330 1.00 92.31 327 LEU A N 1
ATOM 2616 C CA . LEU A 1 327 ? 18.970 -4.402 -2.127 1.00 92.31 327 LEU A CA 1
ATOM 2617 C C . LEU A 1 327 ? 20.095 -3.372 -1.928 1.00 92.31 327 LEU A C 1
ATOM 2619 O O . LEU A 1 327 ? 19.824 -2.197 -1.696 1.00 92.31 327 LEU A O 1
ATOM 2623 N N . ALA A 1 328 ? 21.353 -3.797 -2.069 1.00 90.94 328 ALA A N 1
ATOM 2624 C CA . ALA A 1 328 ? 22.528 -2.970 -1.779 1.00 90.94 328 ALA A CA 1
ATOM 2625 C C . ALA A 1 328 ? 22.697 -1.777 -2.740 1.00 90.94 328 ALA A C 1
ATOM 2627 O O . ALA A 1 328 ? 23.340 -0.777 -2.402 1.00 90.94 328 ALA A O 1
ATOM 2628 N N . GLU A 1 329 ? 22.167 -1.885 -3.958 1.00 89.56 329 GLU A N 1
ATOM 2629 C CA . GLU A 1 329 ? 22.044 -0.766 -4.892 1.00 89.56 329 GLU A CA 1
ATOM 2630 C C . GLU A 1 329 ? 20.863 0.130 -4.521 1.00 89.56 329 GLU A C 1
ATOM 2632 O O . GLU A 1 329 ? 21.007 1.353 -4.498 1.00 89.56 329 GLU A O 1
ATOM 2637 N N . PHE A 1 330 ? 19.717 -0.479 -4.216 1.00 90.12 330 PHE A N 1
ATOM 2638 C CA . PHE A 1 330 ? 18.451 0.221 -4.040 1.00 90.12 330 PHE A CA 1
ATOM 2639 C C . PHE A 1 330 ? 18.410 1.067 -2.757 1.00 90.12 330 PHE A C 1
ATOM 2641 O O . PHE A 1 330 ? 18.000 2.229 -2.795 1.00 90.12 330 PHE A O 1
ATOM 2648 N N . GLU A 1 331 ? 18.942 0.543 -1.647 1.00 89.56 331 GLU A N 1
ATOM 2649 C CA . GLU A 1 331 ? 18.977 1.218 -0.337 1.00 89.56 331 GLU A CA 1
ATOM 2650 C C . GLU A 1 331 ? 19.848 2.482 -0.301 1.00 89.56 331 GLU A C 1
ATOM 2652 O O . GLU A 1 331 ? 19.746 3.293 0.616 1.00 89.56 331 GLU A O 1
ATOM 2657 N N . ARG A 1 332 ? 20.687 2.706 -1.319 1.00 88.38 332 ARG A N 1
ATOM 2658 C CA . ARG A 1 332 ? 21.467 3.950 -1.435 1.00 88.38 332 ARG A CA 1
ATOM 2659 C C . ARG A 1 332 ? 20.588 5.169 -1.692 1.00 88.38 332 ARG A C 1
ATOM 2661 O O . ARG A 1 332 ? 21.034 6.290 -1.471 1.00 88.38 332 ARG A O 1
ATOM 2668 N N . GLN A 1 333 ? 19.393 4.945 -2.232 1.00 90.56 333 GLN A N 1
ATOM 2669 C CA . GLN A 1 333 ? 18.459 5.993 -2.641 1.00 90.56 333 GLN A CA 1
ATOM 2670 C C . GLN A 1 333 ? 17.068 5.817 -2.026 1.00 90.56 333 GLN A C 1
ATOM 2672 O O . GLN A 1 333 ? 16.266 6.743 -2.097 1.00 90.56 333 GLN A O 1
ATOM 2677 N N . HIS A 1 334 ? 16.791 4.665 -1.412 1.00 92.31 334 HIS A N 1
ATOM 2678 C CA . HIS A 1 334 ? 15.487 4.299 -0.871 1.00 92.31 334 HIS A CA 1
ATOM 2679 C C . HIS A 1 334 ? 15.620 3.774 0.554 1.00 92.31 334 HIS A C 1
ATOM 2681 O O . HIS A 1 334 ? 16.399 2.866 0.817 1.00 92.31 334 HIS A O 1
ATOM 2687 N N . LEU A 1 335 ? 14.818 4.299 1.472 1.00 91.38 335 LEU A N 1
ATOM 2688 C CA . LEU A 1 335 ? 14.754 3.842 2.854 1.00 91.38 335 LEU A CA 1
ATOM 2689 C C . LEU A 1 335 ? 13.351 3.315 3.140 1.00 91.38 335 LEU A C 1
ATOM 2691 O O . LEU A 1 335 ? 12.407 4.096 3.222 1.00 91.38 335 LEU A O 1
ATOM 2695 N N . ALA A 1 336 ? 13.201 1.998 3.278 1.00 91.94 336 ALA A N 1
ATOM 2696 C CA . ALA A 1 336 ? 11.913 1.384 3.589 1.00 91.94 336 ALA A CA 1
ATOM 2697 C C . ALA A 1 336 ? 11.479 1.718 5.022 1.00 91.94 336 ALA A C 1
ATOM 2699 O O . ALA A 1 336 ? 12.265 1.597 5.959 1.00 91.94 336 ALA A O 1
ATOM 2700 N N . PHE A 1 337 ? 10.221 2.118 5.198 1.00 89.69 337 PHE A N 1
ATOM 2701 C CA . PHE A 1 337 ? 9.610 2.315 6.514 1.00 89.69 337 PHE A CA 1
ATOM 2702 C C . PHE A 1 337 ? 8.784 1.096 6.911 1.00 89.69 337 PHE A C 1
ATOM 2704 O O . PHE A 1 337 ? 8.888 0.616 8.039 1.00 89.69 337 PHE A O 1
ATOM 2711 N N . TRP A 1 338 ? 7.967 0.603 5.981 1.00 88.00 338 TRP A N 1
ATOM 2712 C CA . TRP A 1 338 ? 7.222 -0.638 6.130 1.00 88.00 338 TRP A CA 1
ATOM 2713 C C . TRP A 1 338 ? 6.966 -1.280 4.771 1.00 88.00 338 TRP A C 1
ATOM 2715 O O . TRP A 1 338 ? 6.697 -0.595 3.781 1.00 88.00 338 TRP A O 1
ATOM 2725 N N . THR A 1 339 ? 7.030 -2.610 4.756 1.00 92.56 339 THR A N 1
ATOM 2726 C CA . THR A 1 339 ? 6.727 -3.425 3.581 1.00 92.56 339 THR A CA 1
ATOM 2727 C C . THR A 1 339 ? 5.494 -4.274 3.856 1.00 92.56 339 THR A C 1
ATOM 2729 O O . THR A 1 339 ? 5.411 -4.903 4.910 1.00 92.56 339 THR A O 1
ATOM 2732 N N . PHE A 1 340 ? 4.539 -4.269 2.932 1.00 93.94 340 PHE A N 1
ATOM 2733 C CA . PHE A 1 340 ? 3.297 -5.027 3.020 1.00 93.94 340 PHE A CA 1
ATOM 2734 C C . PHE A 1 340 ? 3.235 -6.062 1.905 1.00 93.94 340 PHE A C 1
ATOM 2736 O O . PHE A 1 340 ? 3.379 -5.699 0.736 1.00 93.94 340 PHE A O 1
ATOM 2743 N N . GLY A 1 341 ? 3.004 -7.313 2.301 1.00 85.50 341 GLY A N 1
ATOM 2744 C CA . GLY A 1 341 ? 2.621 -8.398 1.402 1.00 85.50 341 GLY A CA 1
ATOM 2745 C C . GLY A 1 341 ? 1.167 -8.309 0.993 1.00 85.50 341 GLY A C 1
ATOM 2746 O O . GLY A 1 341 ? 0.350 -7.709 1.739 1.00 85.50 341 GLY A O 1
#

Solvent-accessible surface area (backbone atoms only — not comparable to full-atom values): 18831 Å² total; per-residue (Å²): 133,85,81,77,70,46,78,52,54,46,42,59,52,33,50,49,49,24,65,75,70,73,54,79,90,72,54,62,44,73,75,55,98,45,76,34,48,52,85,91,39,56,20,39,71,63,76,98,56,94,57,96,65,82,93,65,92,59,84,84,62,48,59,40,62,48,46,33,33,47,75,90,38,44,34,39,26,52,94,48,37,73,38,56,63,45,76,55,97,91,41,43,19,32,88,85,25,36,49,44,35,85,54,73,52,78,74,62,69,64,50,55,52,27,43,54,50,30,50,58,40,44,77,70,63,30,85,83,41,70,50,37,62,28,84,44,70,28,84,40,70,63,60,44,52,52,48,58,47,42,44,52,63,59,70,37,23,25,73,52,74,69,55,68,47,73,58,67,74,41,97,89,58,26,28,41,45,22,46,40,58,44,74,63,36,49,52,21,51,51,40,27,53,54,34,52,54,50,52,51,48,49,37,65,76,72,41,67,85,48,84,48,70,68,61,32,53,49,52,49,50,50,48,53,23,66,55,44,42,77,31,90,82,66,73,34,50,13,24,28,38,25,75,74,72,31,32,14,25,42,43,6,55,28,31,49,47,40,54,54,30,52,76,68,73,39,54,49,29,44,31,38,30,30,35,43,46,98,86,57,48,75,60,92,81,32,71,38,39,25,32,37,34,38,57,92,95,54,93,61,57,25,34,32,33,58,75,82,35,66,51,65,31,69,84,66,72,45,85,78,82,33,60,64,36,51,62,85,68,48,56,66,46,38,48,42,45,43,25,35,102